Protein AF-A0A257LJI8-F1 (afdb_monomer_lite)

Secondary structure (DSSP, 8-state):
---TTSS-TTSEETTEE---S-GGGHHHHHHHHHHHHHHTT-HHHHHHHHHHIIIII-PSPP----TTGGGS-----THHHHHHHHHHHTT--EEEEEESSSHHHHHHHHHHHHHT-EEEEEEEHHHHHHTHHHHHHHHHTT-EEEEE-STT-SHHHHHHHHHHHHHHHTTTEEE---SS-SSTTHHHHHHHHHHHHHHHHHHHHHHHHSS--SEEEEE-SSSHHHHHHHGGGTT-TT-EEEEE--

pLDDT: mean 85.02, std 11.75, range [37.03, 97.06]

Radius of gyration: 18.17 Å; chains: 1; bounding box: 42×41×49 Å

Foldseek 3Di:
DPPPDPPPPQQDPVPDFGAPDPPLCPVLQVVLQVLLVCLVVDPVNVVVLVCCVCVPVPDPDDDDPPVPCVPDDDDDAQQQQLQVVSCVVLVAQAEEEEDQQLRLLLSNLQNCLVVVGAYEYEAQQVSCVVNVVSVVSSVVSVHHYDFDDPDPSGRVSRVVVSVVVCSVVVSRYDYRYRALDHHPPRNVSLLVSLLSQLVSVQVNCCVVVVDDDQEDEDEDDRCSNQSSNCVVCVPVVNYHYDYHYD

Structure (mmCIF, N/CA/C/O backbone):
data_AF-A0A257LJI8-F1
#
_entry.id   AF-A0A257LJI8-F1
#
loop_
_atom_site.group_PDB
_atom_site.id
_atom_site.type_symbol
_atom_site.label_atom_id
_atom_site.label_alt_id
_atom_site.label_comp_id
_atom_site.label_asym_id
_atom_site.label_entity_id
_atom_site.label_seq_id
_atom_site.pdbx_PDB_ins_code
_atom_site.Cartn_x
_atom_site.Cartn_y
_atom_site.Cartn_z
_atom_site.occupancy
_atom_site.B_iso_or_equiv
_atom_site.auth_seq_id
_atom_site.auth_comp_id
_atom_site.auth_asym_id
_atom_site.auth_atom_id
_atom_site.pdbx_PDB_model_num
ATOM 1 N N . MET A 1 1 ? -21.792 -19.059 4.697 1.00 41.09 1 MET A N 1
ATOM 2 C CA . MET A 1 1 ? -20.592 -19.802 4.251 1.00 41.09 1 MET A CA 1
ATOM 3 C C . MET A 1 1 ? -19.416 -19.184 4.968 1.00 41.09 1 MET A C 1
ATOM 5 O O . MET A 1 1 ? -19.269 -17.975 4.861 1.00 41.09 1 MET A O 1
ATOM 9 N N . ALA A 1 2 ? -18.641 -19.952 5.737 1.00 43.22 2 ALA A N 1
ATOM 10 C CA . ALA A 1 2 ? -17.405 -19.427 6.314 1.00 43.22 2 ALA A CA 1
ATOM 11 C C . ALA A 1 2 ? -16.556 -18.796 5.194 1.00 43.22 2 ALA A C 1
ATOM 13 O O . ALA A 1 2 ? -16.521 -19.355 4.096 1.00 43.22 2 ALA A O 1
ATOM 14 N N . LEU A 1 3 ? -15.895 -17.664 5.465 1.00 51.50 3 LEU A N 1
ATOM 15 C CA . LEU A 1 3 ? -14.880 -17.003 4.619 1.00 51.50 3 LEU A CA 1
ATOM 16 C C . LEU A 1 3 ? -13.628 -17.895 4.427 1.00 51.50 3 LEU A C 1
ATOM 18 O O . LEU A 1 3 ? -12.490 -17.457 4.579 1.00 51.50 3 LEU A O 1
ATOM 22 N N . ALA A 1 4 ? -13.832 -19.186 4.169 1.00 52.09 4 ALA A N 1
ATOM 23 C CA . ALA A 1 4 ? -12.808 -20.202 4.058 1.00 52.09 4 ALA A CA 1
ATOM 24 C C . ALA A 1 4 ? -11.900 -19.871 2.867 1.00 52.09 4 ALA A C 1
ATOM 26 O O . ALA A 1 4 ? -12.343 -19.892 1.724 1.00 52.09 4 ALA A O 1
ATOM 27 N N . GLN A 1 5 ? -10.652 -19.516 3.199 1.00 66.12 5 GLN A N 1
ATOM 28 C CA . GLN A 1 5 ? -9.505 -19.275 2.316 1.00 66.12 5 GLN A CA 1
ATOM 29 C C . GLN A 1 5 ? -9.837 -18.530 1.014 1.00 66.12 5 GLN A C 1
ATOM 31 O O . GLN A 1 5 ? -9.799 -19.099 -0.071 1.00 66.12 5 GLN A O 1
ATOM 36 N N . LEU A 1 6 ? -10.132 -17.232 1.137 1.00 71.56 6 LEU A N 1
ATOM 37 C CA . LEU A 1 6 ? -10.151 -16.313 -0.001 1.00 71.56 6 LEU A CA 1
ATOM 38 C C . LEU A 1 6 ? -8.835 -15.515 -0.102 1.00 71.56 6 LEU A C 1
ATOM 40 O O . LEU A 1 6 ? -8.356 -14.989 0.917 1.00 71.56 6 LEU A O 1
ATOM 44 N N . PRO A 1 7 ? -8.301 -15.312 -1.318 1.00 84.69 7 PRO A N 1
ATOM 45 C CA . PRO A 1 7 ? -8.741 -15.904 -2.585 1.00 84.69 7 PRO A CA 1
ATOM 46 C C . PRO A 1 7 ? -8.420 -17.405 -2.678 1.00 84.69 7 PRO A C 1
ATOM 48 O O . PRO A 1 7 ? -7.608 -17.911 -1.904 1.00 84.69 7 PRO A O 1
ATOM 51 N N . ASP A 1 8 ? -9.033 -18.092 -3.645 1.00 86.56 8 ASP A N 1
ATOM 52 C CA . ASP A 1 8 ? -8.667 -19.468 -3.992 1.00 86.56 8 ASP A CA 1
ATOM 53 C C . ASP A 1 8 ? -7.238 -19.568 -4.568 1.00 86.56 8 ASP A C 1
ATOM 55 O O . ASP A 1 8 ? -6.558 -18.561 -4.788 1.00 86.56 8 ASP A O 1
ATOM 59 N N . ALA A 1 9 ? -6.774 -20.793 -4.843 1.00 83.06 9 ALA A N 1
ATOM 60 C CA . ALA A 1 9 ? -5.423 -21.055 -5.354 1.00 83.06 9 ALA A CA 1
ATOM 61 C C . ALA A 1 9 ? -5.119 -20.396 -6.715 1.00 83.06 9 ALA A C 1
ATOM 63 O O . ALA A 1 9 ? -3.959 -20.282 -7.098 1.00 83.06 9 ALA A O 1
ATOM 64 N N . THR A 1 10 ? -6.146 -19.964 -7.449 1.00 84.69 10 THR A N 1
ATOM 65 C CA . THR A 1 10 ? -6.010 -19.252 -8.728 1.00 84.69 10 THR A CA 1
ATOM 66 C C . THR A 1 10 ? -6.122 -17.734 -8.572 1.00 84.69 10 THR A C 1
ATOM 68 O O . THR A 1 10 ? -6.073 -16.998 -9.558 1.00 84.69 10 THR A O 1
ATOM 71 N N . GLY A 1 11 ? -6.258 -17.246 -7.337 1.00 87.44 11 GLY A N 1
ATOM 72 C CA . GLY A 1 11 ? -6.349 -15.830 -7.022 1.00 87.44 11 GLY A CA 1
ATOM 73 C C . GLY A 1 11 ? -7.755 -15.245 -7.125 1.00 87.44 11 GLY A C 1
ATOM 74 O O . GLY A 1 11 ? -7.878 -14.017 -7.143 1.00 87.44 11 GLY A O 1
ATOM 75 N N . HIS A 1 12 ? -8.805 -16.071 -7.174 1.00 89.81 12 HIS A N 1
ATOM 76 C CA . HIS A 1 12 ? -10.180 -15.587 -7.274 1.00 89.81 12 HIS A CA 1
ATOM 77 C C . HIS A 1 12 ? -10.868 -15.413 -5.912 1.00 89.81 12 HIS A C 1
ATOM 79 O O . HIS A 1 12 ? -10.822 -16.264 -5.024 1.00 89.81 12 HIS A O 1
ATOM 85 N N . PHE A 1 13 ? -11.571 -14.291 -5.772 1.00 84.12 13 PHE A N 1
ATOM 86 C CA . PHE A 1 13 ? -12.545 -13.991 -4.730 1.00 84.12 13 PHE A CA 1
ATOM 87 C C . PHE A 1 13 ? -13.951 -14.230 -5.294 1.00 84.12 13 PHE A C 1
ATOM 89 O O . PHE A 1 13 ? -14.598 -13.322 -5.830 1.00 84.12 13 PHE A O 1
ATOM 96 N N . GLY A 1 14 ? -14.418 -15.478 -5.242 1.00 87.56 14 GLY A N 1
ATOM 97 C CA . GLY A 1 14 ? -15.629 -15.876 -5.961 1.00 87.56 14 GLY A CA 1
ATOM 98 C C . GLY A 1 14 ? -15.419 -15.738 -7.471 1.00 87.56 14 GLY A C 1
ATOM 99 O O . GLY A 1 14 ? -14.599 -16.441 -8.040 1.00 87.56 14 GLY A O 1
ATOM 100 N N . LYS A 1 15 ? -16.141 -14.821 -8.127 1.00 87.75 15 LYS A N 1
ATOM 101 C CA . LYS A 1 15 ? -16.015 -14.575 -9.579 1.00 87.75 15 LYS A CA 1
ATOM 102 C C . LYS A 1 15 ? -15.026 -13.462 -9.962 1.00 87.75 15 LYS A C 1
ATOM 104 O O . LYS A 1 15 ? -14.897 -13.154 -11.141 1.00 87.75 15 LYS A O 1
ATOM 109 N N . PHE A 1 16 ? -14.408 -12.805 -8.982 1.00 86.62 16 PHE A N 1
ATOM 110 C CA . PHE A 1 16 ? -13.532 -11.644 -9.180 1.00 86.62 16 PHE A CA 1
ATOM 111 C C . PHE A 1 16 ? -12.076 -11.999 -8.863 1.00 86.62 16 PHE A C 1
ATOM 113 O O . PHE A 1 16 ? -11.838 -12.961 -8.145 1.00 86.62 16 PHE A O 1
ATOM 120 N N . GLY A 1 17 ? -11.101 -11.214 -9.324 1.00 89.19 17 GLY A N 1
ATOM 121 C CA . GLY A 1 17 ? -9.674 -11.480 -9.086 1.00 89.19 17 GLY A CA 1
ATOM 122 C C . GLY A 1 17 ? -9.035 -12.258 -10.233 1.00 89.19 17 GLY A C 1
ATOM 123 O O . GLY A 1 17 ? -9.372 -11.999 -11.380 1.00 89.19 17 GLY A O 1
ATOM 124 N N . GLY A 1 18 ? -8.114 -13.171 -9.929 1.00 89.38 18 GLY A N 1
ATOM 125 C CA . GLY A 1 18 ? -7.384 -13.969 -10.918 1.00 89.38 18 GLY A CA 1
ATOM 126 C C . GLY A 1 18 ? -6.050 -13.360 -11.367 1.00 89.38 18 GLY A C 1
ATOM 127 O O . GLY A 1 18 ? -5.557 -12.379 -10.801 1.00 89.38 18 GLY A O 1
ATOM 128 N N . MET A 1 19 ? -5.444 -13.971 -12.388 1.00 88.50 19 MET A N 1
ATOM 129 C CA . MET A 1 19 ? -4.160 -13.568 -12.971 1.00 88.50 19 MET A CA 1
ATOM 130 C C . MET A 1 19 ? -4.330 -13.302 -14.471 1.00 88.50 19 MET A C 1
ATOM 132 O O . MET A 1 19 ? -4.106 -14.172 -15.307 1.00 88.50 19 MET A O 1
ATOM 136 N N . PHE A 1 20 ? -4.764 -12.088 -14.806 1.00 88.06 20 PHE A N 1
ATOM 137 C CA . PHE A 1 20 ? -5.020 -11.649 -16.180 1.00 88.06 20 PHE A CA 1
ATOM 138 C C . PHE A 1 20 ? -3.891 -10.727 -16.649 1.00 88.06 20 PHE A C 1
ATOM 140 O O . PHE A 1 20 ? -4.039 -9.506 -16.697 1.00 88.06 20 PHE A O 1
ATOM 147 N N . VAL A 1 21 ? -2.738 -11.319 -16.957 1.00 85.00 21 VAL A N 1
ATOM 148 C CA . VAL A 1 21 ? -1.531 -10.622 -17.430 1.00 85.00 21 VAL A CA 1
ATOM 149 C C . VAL A 1 21 ? -0.968 -11.288 -18.688 1.00 85.00 21 VAL A C 1
ATOM 151 O O . VAL A 1 21 ? -1.318 -12.434 -18.972 1.00 85.00 21 VAL A O 1
ATOM 154 N N . PRO A 1 22 ? -0.083 -10.612 -19.445 1.00 86.44 22 PRO A N 1
ATOM 155 C CA . PRO A 1 22 ? 0.715 -11.275 -20.472 1.00 86.44 22 PRO A CA 1
ATOM 156 C C . PRO A 1 22 ? 1.520 -12.448 -19.896 1.00 86.44 22 PRO A C 1
ATOM 158 O O . PRO A 1 22 ? 2.000 -12.367 -18.766 1.00 86.44 22 PRO A O 1
ATOM 161 N N . GLU A 1 23 ? 1.737 -13.489 -20.705 1.00 85.00 23 GLU A N 1
ATOM 162 C CA . GLU A 1 23 ? 2.491 -14.705 -20.340 1.00 85.00 23 GLU A CA 1
ATOM 163 C C . GLU A 1 23 ? 3.844 -14.395 -19.673 1.00 85.00 23 GLU A C 1
ATOM 165 O O . GLU A 1 23 ? 4.244 -15.037 -18.706 1.00 85.00 23 GLU A O 1
ATOM 170 N N . THR A 1 24 ? 4.519 -13.339 -20.131 1.00 85.62 24 THR A N 1
ATOM 171 C CA . THR A 1 24 ? 5.820 -12.892 -19.613 1.00 85.62 24 THR A CA 1
ATOM 172 C C . THR A 1 24 ? 5.800 -12.482 -18.137 1.00 85.62 24 THR A C 1
ATOM 174 O O . THR A 1 24 ? 6.853 -12.446 -17.511 1.00 85.62 24 THR A O 1
ATOM 177 N N . LEU A 1 25 ? 4.632 -12.163 -17.568 1.00 86.00 25 LEU A N 1
ATOM 178 C CA . LEU A 1 25 ? 4.475 -11.807 -16.154 1.00 86.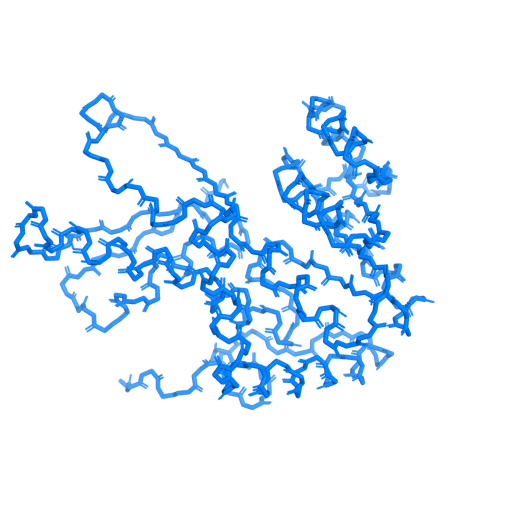00 25 LEU A CA 1
ATOM 179 C C . LEU A 1 25 ? 4.006 -12.972 -15.276 1.00 86.00 25 LEU A C 1
ATOM 181 O O . LEU A 1 25 ? 4.001 -12.824 -14.056 1.00 86.00 25 LEU A O 1
ATOM 185 N N . ILE A 1 26 ? 3.648 -14.127 -15.849 1.00 89.50 26 ILE A N 1
ATOM 186 C CA . ILE A 1 26 ? 3.149 -15.267 -15.067 1.00 89.50 26 ILE A CA 1
ATOM 187 C C . ILE A 1 26 ? 4.234 -15.794 -14.123 1.00 89.50 26 ILE A C 1
ATOM 189 O O . ILE A 1 26 ? 3.998 -15.885 -12.920 1.00 89.50 26 ILE A O 1
ATOM 193 N N . ALA A 1 27 ? 5.434 -16.084 -14.635 1.00 90.38 27 ALA A N 1
ATOM 194 C CA . ALA A 1 27 ? 6.527 -16.607 -13.810 1.00 90.38 27 ALA A CA 1
ATOM 195 C C . ALA A 1 27 ? 6.953 -15.632 -12.683 1.00 90.38 27 ALA A C 1
ATOM 197 O O . ALA A 1 27 ? 7.000 -16.063 -11.530 1.00 90.38 27 ALA A O 1
ATOM 198 N N . PRO A 1 28 ? 7.154 -14.323 -12.940 1.00 87.44 28 PRO A N 1
ATOM 199 C CA . PRO A 1 28 ? 7.403 -13.343 -11.878 1.00 87.44 28 PRO A CA 1
ATOM 200 C C . PRO A 1 28 ? 6.301 -13.251 -10.814 1.00 87.44 28 PRO A C 1
ATOM 202 O O . PRO A 1 28 ? 6.591 -13.107 -9.626 1.00 87.44 28 PRO A O 1
ATOM 205 N N . LEU A 1 29 ? 5.024 -13.336 -11.207 1.00 88.06 29 LEU A N 1
ATOM 206 C CA . LEU A 1 29 ? 3.912 -13.320 -10.251 1.00 88.06 29 LEU A CA 1
ATOM 207 C C . LEU A 1 29 ? 3.850 -14.603 -9.421 1.00 88.06 29 LEU A C 1
ATOM 209 O O . LEU A 1 29 ? 3.512 -14.543 -8.239 1.00 88.06 29 LEU A O 1
ATOM 213 N N . GLN A 1 30 ? 4.194 -15.752 -10.001 1.00 90.62 30 GLN A N 1
ATOM 214 C CA . GLN A 1 30 ? 4.314 -17.014 -9.269 1.00 90.62 30 GLN A CA 1
ATOM 215 C C . GLN A 1 30 ? 5.474 -16.971 -8.269 1.00 90.62 30 GLN A C 1
ATOM 217 O O . GLN A 1 30 ? 5.283 -17.351 -7.116 1.00 90.62 30 GLN A O 1
ATOM 222 N N . GLU A 1 31 ? 6.633 -16.437 -8.665 1.00 90.75 31 GLU A N 1
ATOM 223 C CA . GLU A 1 31 ? 7.773 -16.213 -7.766 1.00 90.75 31 GLU A CA 1
ATOM 224 C C . GLU A 1 31 ? 7.377 -15.308 -6.590 1.00 90.75 31 GLU A C 1
ATOM 226 O O . GLU A 1 31 ? 7.596 -15.660 -5.429 1.00 90.75 31 GLU A O 1
ATOM 231 N N . LEU A 1 32 ? 6.708 -14.184 -6.872 1.00 90.69 32 LEU A N 1
ATOM 232 C CA . LEU A 1 32 ? 6.192 -13.282 -5.841 1.00 90.69 32 LEU A CA 1
ATOM 233 C C . LEU A 1 32 ? 5.177 -13.978 -4.927 1.00 90.69 32 LEU A C 1
ATOM 235 O O . LEU A 1 32 ? 5.200 -13.763 -3.718 1.00 90.69 32 LEU A O 1
ATOM 239 N N . THR A 1 33 ? 4.301 -14.815 -5.489 1.00 90.38 33 THR A N 1
ATOM 240 C CA . THR A 1 33 ? 3.300 -15.572 -4.724 1.00 90.38 33 THR A CA 1
ATOM 241 C C . THR A 1 33 ? 3.978 -16.505 -3.731 1.00 90.38 33 THR A C 1
ATOM 243 O O . THR A 1 33 ? 3.645 -16.467 -2.550 1.00 90.38 33 THR A O 1
ATOM 246 N N . VAL A 1 34 ? 4.970 -17.284 -4.175 1.00 92.31 34 VAL A N 1
ATOM 247 C CA . VAL A 1 34 ? 5.737 -18.194 -3.311 1.00 92.31 34 VAL A CA 1
ATOM 248 C C . VAL A 1 34 ? 6.480 -17.417 -2.224 1.00 92.31 34 VAL A C 1
ATOM 250 O O . VAL A 1 34 ? 6.332 -17.724 -1.042 1.00 92.31 34 VAL A O 1
ATOM 253 N N . ALA A 1 35 ? 7.213 -16.365 -2.598 1.00 92.19 35 ALA A N 1
ATOM 254 C CA . ALA A 1 35 ? 7.979 -15.559 -1.650 1.00 92.19 35 ALA A CA 1
ATOM 255 C C . ALA A 1 35 ? 7.088 -14.886 -0.596 1.00 92.19 35 ALA A C 1
ATOM 257 O O . ALA A 1 35 ? 7.450 -14.815 0.581 1.00 92.19 35 ALA A O 1
ATOM 258 N N . TYR A 1 36 ? 5.908 -14.410 -1.000 1.00 91.75 36 TYR A N 1
ATOM 259 C CA . TYR A 1 36 ? 4.925 -13.850 -0.083 1.00 91.75 36 TYR A CA 1
ATOM 260 C C . TYR A 1 36 ? 4.371 -14.912 0.873 1.00 91.75 36 TYR A C 1
ATOM 262 O O . TYR A 1 36 ? 4.278 -14.667 2.077 1.00 91.75 36 TYR A O 1
ATOM 270 N N . ASP A 1 37 ? 4.052 -16.099 0.362 1.00 90.50 37 ASP A N 1
ATOM 271 C CA . ASP A 1 37 ? 3.531 -17.212 1.151 1.00 90.50 37 ASP A CA 1
ATOM 272 C C . ASP A 1 37 ? 4.526 -17.724 2.201 1.00 90.50 37 ASP A C 1
ATOM 274 O O . ASP A 1 37 ? 4.134 -18.141 3.295 1.00 90.50 37 ASP A O 1
ATOM 278 N N . GLU A 1 38 ? 5.818 -17.669 1.899 1.00 93.31 38 GLU A N 1
ATOM 279 C CA . GLU A 1 38 ? 6.881 -17.915 2.869 1.00 93.31 38 GLU A CA 1
ATOM 280 C C . GLU A 1 38 ? 6.974 -16.775 3.890 1.00 93.31 38 GLU A C 1
ATOM 282 O O . GLU A 1 38 ? 6.913 -17.019 5.095 1.00 93.31 38 GLU A O 1
ATOM 287 N N . ALA A 1 39 ? 7.050 -15.522 3.430 1.00 92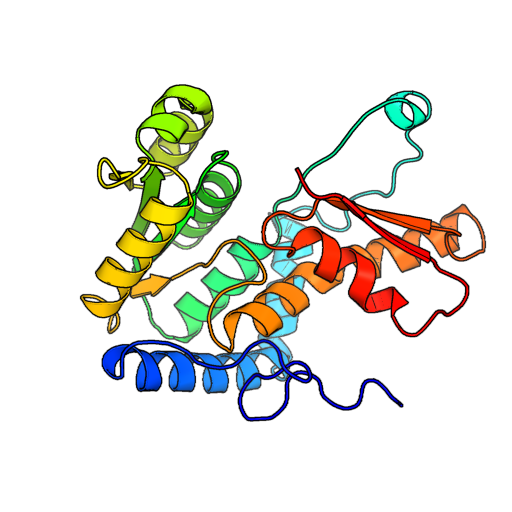.06 39 ALA A N 1
ATOM 288 C CA . ALA A 1 39 ? 7.222 -14.348 4.288 1.00 92.06 39 ALA A CA 1
ATOM 289 C C . ALA A 1 39 ? 6.069 -14.153 5.289 1.00 92.06 39 ALA A C 1
ATOM 291 O O . ALA A 1 39 ? 6.293 -13.794 6.446 1.00 92.06 39 ALA A O 1
ATOM 292 N N . ARG A 1 40 ? 4.823 -14.435 4.889 1.00 87.75 40 ARG A N 1
ATOM 293 C CA . ARG A 1 40 ? 3.653 -14.344 5.781 1.00 87.75 40 ARG A CA 1
ATOM 294 C C . ARG A 1 40 ? 3.650 -15.397 6.897 1.00 87.75 40 ARG A C 1
ATOM 296 O O . ARG A 1 40 ? 2.935 -15.222 7.879 1.00 87.75 40 ARG A O 1
ATOM 303 N N . ARG A 1 41 ? 4.384 -16.505 6.730 1.00 91.94 41 ARG A N 1
ATOM 304 C CA . ARG A 1 41 ? 4.512 -17.591 7.722 1.00 91.94 41 ARG A CA 1
ATOM 305 C C . ARG A 1 41 ? 5.818 -17.503 8.517 1.00 91.94 41 ARG A C 1
ATOM 307 O O . ARG A 1 41 ? 5.959 -18.216 9.504 1.00 91.94 41 ARG A O 1
ATOM 314 N N . ASP A 1 42 ? 6.748 -16.650 8.094 1.00 94.62 42 ASP A N 1
ATOM 315 C CA . ASP A 1 42 ? 8.072 -16.469 8.686 1.00 94.62 42 ASP A CA 1
ATOM 316 C C . ASP A 1 42 ? 8.027 -15.490 9.881 1.00 94.62 42 ASP A C 1
ATOM 318 O O . ASP A 1 42 ? 7.824 -14.287 9.679 1.00 94.62 42 ASP A O 1
ATOM 322 N N . PRO A 1 43 ? 8.260 -15.954 11.126 1.00 95.19 43 PRO A N 1
ATOM 323 C CA . PRO A 1 43 ? 8.238 -15.090 12.304 1.00 95.19 43 PRO A CA 1
ATOM 324 C C . PRO A 1 43 ? 9.294 -13.982 12.277 1.00 95.19 43 PRO A C 1
ATOM 326 O O . PRO A 1 43 ? 9.055 -12.911 12.829 1.00 95.19 43 PRO A O 1
ATOM 329 N N . ALA A 1 44 ? 10.448 -14.207 11.639 1.00 95.38 44 ALA A N 1
ATOM 330 C CA . ALA A 1 44 ? 11.498 -13.196 11.555 1.00 95.38 44 ALA A CA 1
ATOM 331 C C . ALA A 1 44 ? 11.074 -12.039 10.642 1.00 95.38 44 ALA A C 1
ATOM 333 O O . ALA A 1 44 ? 11.322 -10.876 10.961 1.00 95.38 44 ALA A O 1
ATOM 334 N N . PHE A 1 45 ? 10.382 -12.348 9.540 1.00 94.88 45 PHE A N 1
ATOM 335 C CA . PHE A 1 45 ? 9.809 -11.329 8.664 1.00 94.88 45 PHE A CA 1
ATOM 336 C C . PHE A 1 45 ? 8.715 -10.533 9.381 1.00 94.88 45 PHE A C 1
ATOM 338 O O . PHE A 1 45 ? 8.722 -9.306 9.317 1.00 94.88 45 PHE A O 1
ATOM 345 N N . GLN A 1 46 ? 7.806 -11.210 10.094 1.00 92.94 46 GLN A N 1
ATOM 346 C CA . GLN A 1 46 ? 6.748 -10.531 10.851 1.00 92.94 46 GLN A CA 1
ATOM 347 C C . GLN A 1 46 ? 7.335 -9.623 11.939 1.00 92.94 46 GLN A C 1
ATOM 349 O O . GLN A 1 46 ? 6.971 -8.457 12.008 1.00 92.94 46 GLN A O 1
ATOM 354 N N . ALA A 1 47 ? 8.319 -10.104 12.707 1.00 93.12 47 ALA A N 1
ATOM 355 C CA . ALA A 1 47 ? 8.985 -9.303 13.732 1.00 93.12 47 ALA A CA 1
ATOM 356 C C . ALA A 1 47 ? 9.690 -8.068 13.148 1.00 93.12 47 ALA A C 1
ATOM 358 O O . ALA A 1 47 ? 9.632 -6.989 13.731 1.00 93.12 47 ALA A O 1
ATOM 359 N N . GLN A 1 48 ? 10.333 -8.206 11.984 1.00 94.62 48 GLN A N 1
ATOM 360 C CA . GLN A 1 48 ? 10.949 -7.072 11.299 1.00 94.62 48 GLN A CA 1
ATOM 361 C C . GLN A 1 48 ? 9.905 -6.073 10.784 1.00 94.62 48 GLN A C 1
ATOM 363 O O . GLN A 1 48 ? 10.117 -4.864 10.877 1.00 94.62 48 GLN A O 1
ATOM 368 N N . LEU A 1 49 ? 8.798 -6.561 10.220 1.00 93.25 49 LEU A N 1
ATOM 369 C CA . LEU A 1 49 ? 7.708 -5.707 9.763 1.00 93.25 49 LEU A CA 1
ATOM 370 C C . LEU A 1 49 ? 7.096 -4.943 10.943 1.00 93.25 49 LEU A C 1
ATOM 372 O O . LEU A 1 49 ? 6.955 -3.726 10.855 1.00 93.25 49 LEU A O 1
ATOM 376 N N . ASP A 1 50 ? 6.809 -5.628 12.049 1.00 89.69 50 ASP A N 1
ATOM 377 C CA . ASP A 1 50 ? 6.239 -5.041 13.263 1.00 89.69 50 ASP A CA 1
ATOM 378 C C . ASP A 1 50 ? 7.173 -3.995 13.889 1.00 89.69 50 ASP A C 1
ATOM 380 O O . ASP A 1 50 ? 6.723 -2.902 14.238 1.00 89.69 50 ASP A O 1
ATOM 384 N N . ASP A 1 51 ? 8.480 -4.274 13.962 1.00 92.75 51 ASP A N 1
ATOM 385 C CA . ASP A 1 51 ? 9.489 -3.313 14.427 1.00 92.75 51 ASP A CA 1
ATOM 386 C C . ASP A 1 51 ? 9.474 -2.030 13.589 1.00 92.75 51 ASP A C 1
ATOM 388 O O . ASP A 1 51 ? 9.441 -0.926 14.131 1.00 92.75 51 ASP A O 1
ATOM 392 N N . LEU A 1 52 ? 9.429 -2.152 12.261 1.00 88.69 52 LEU A N 1
ATOM 393 C CA . LEU A 1 52 ? 9.404 -0.991 11.374 1.00 88.69 52 LEU A CA 1
ATOM 394 C C . LEU A 1 52 ? 8.065 -0.247 11.433 1.00 88.69 52 LEU A C 1
ATOM 396 O O . LEU A 1 52 ? 8.047 0.986 11.389 1.00 88.69 52 LEU A O 1
ATOM 400 N N . LEU A 1 53 ? 6.944 -0.959 11.560 1.00 81.81 53 LEU A N 1
ATOM 401 C CA . LEU A 1 53 ? 5.641 -0.331 11.773 1.00 81.81 53 LEU A CA 1
ATOM 402 C C . LEU A 1 53 ? 5.650 0.494 13.065 1.00 81.81 53 LEU A C 1
ATOM 404 O O . LEU A 1 53 ? 5.186 1.634 13.063 1.00 81.81 53 LEU A O 1
ATOM 408 N N . HIS A 1 54 ? 6.230 -0.031 14.140 1.00 85.88 54 HIS A N 1
ATOM 409 C CA . HIS A 1 54 ? 6.290 0.663 15.419 1.00 85.88 54 HIS A CA 1
ATOM 410 C C . HIS A 1 54 ? 7.299 1.821 15.416 1.00 85.88 54 HIS A C 1
ATOM 412 O O . HIS A 1 54 ? 6.931 2.977 15.621 1.00 85.88 54 HIS A O 1
ATOM 418 N N . ASN A 1 55 ? 8.567 1.527 15.127 1.00 81.94 55 ASN A N 1
ATOM 419 C CA . ASN A 1 55 ? 9.690 2.436 15.358 1.00 81.94 55 ASN A CA 1
ATOM 420 C C . ASN A 1 55 ? 9.970 3.396 14.196 1.00 81.94 55 ASN A C 1
ATOM 422 O O . ASN A 1 55 ? 10.635 4.412 14.397 1.00 81.94 55 ASN A O 1
ATOM 426 N N . TYR A 1 56 ? 9.496 3.093 12.983 1.00 75.88 56 TYR A N 1
ATOM 427 C CA . TYR A 1 56 ? 9.736 3.929 11.802 1.00 75.88 56 TYR A CA 1
ATOM 428 C C . TYR A 1 56 ? 8.465 4.607 11.281 1.00 75.88 56 TYR A C 1
ATOM 430 O O . TYR A 1 56 ? 8.489 5.804 11.001 1.00 75.88 56 TYR A O 1
ATOM 438 N N . VAL A 1 57 ? 7.347 3.878 11.176 1.00 81.50 57 VAL A N 1
ATOM 439 C CA . VAL A 1 57 ? 6.059 4.451 10.729 1.00 81.50 57 VAL A CA 1
ATOM 440 C C . VAL A 1 57 ? 5.337 5.185 11.861 1.00 81.50 57 VAL A C 1
ATOM 442 O O . VAL A 1 57 ? 4.591 6.125 11.594 1.00 81.50 57 VAL A O 1
ATOM 445 N N . GLY A 1 58 ? 5.569 4.789 13.116 1.00 81.62 58 GLY A N 1
ATOM 446 C CA . GLY A 1 58 ? 4.922 5.384 14.287 1.00 81.62 58 GLY A CA 1
ATOM 447 C C . GLY A 1 58 ? 3.557 4.770 14.607 1.00 81.62 58 GLY A C 1
ATOM 448 O O . GLY A 1 58 ? 2.650 5.482 15.036 1.00 81.62 58 GLY A O 1
ATOM 449 N N . ARG A 1 59 ? 3.381 3.465 14.363 1.00 84.00 59 ARG A N 1
ATOM 450 C CA . ARG A 1 59 ? 2.174 2.721 14.756 1.00 84.00 59 ARG A CA 1
ATOM 451 C C . ARG A 1 59 ? 2.199 2.346 16.254 1.00 84.00 59 ARG A C 1
ATOM 453 O O . ARG A 1 59 ? 3.282 2.153 16.813 1.00 84.00 59 ARG A O 1
ATOM 460 N N . PRO A 1 60 ? 1.031 2.190 16.909 1.00 82.81 60 PRO A N 1
ATOM 461 C CA . PRO A 1 60 ? -0.318 2.307 16.352 1.00 82.81 60 PRO A CA 1
ATOM 462 C C . PRO A 1 60 ? -0.717 3.756 16.064 1.00 82.81 60 PRO A C 1
ATOM 464 O O . PRO A 1 60 ? -0.382 4.668 16.819 1.00 82.81 60 PRO A O 1
ATOM 467 N N . THR A 1 61 ? -1.477 3.980 14.989 1.00 82.50 61 THR A N 1
ATOM 468 C CA . THR A 1 61 ? -2.055 5.313 14.754 1.00 82.50 61 THR A CA 1
ATOM 469 C C . THR A 1 61 ? -3.250 5.506 15.684 1.00 82.50 61 THR A C 1
ATOM 471 O O . THR A 1 61 ? -4.062 4.589 15.802 1.00 82.50 61 THR A O 1
ATOM 474 N N . PRO A 1 62 ? -3.404 6.662 16.345 1.00 80.19 62 PRO A N 1
ATOM 475 C CA . PRO A 1 62 ? -4.470 6.847 17.320 1.00 80.19 62 PRO A CA 1
ATOM 476 C C . PRO A 1 62 ? -5.853 6.896 16.657 1.00 80.19 62 PRO A C 1
ATOM 478 O O . PRO A 1 62 ? -6.085 7.702 15.757 1.00 80.19 62 PRO A O 1
ATOM 481 N N . LEU A 1 63 ? -6.809 6.115 17.169 1.00 80.56 63 LEU A N 1
ATOM 482 C CA . LEU A 1 63 ? -8.233 6.361 16.942 1.00 80.56 63 LEU A CA 1
ATOM 483 C C . LEU A 1 63 ? -8.625 7.653 17.661 1.00 80.56 63 LEU A C 1
ATOM 485 O O . LEU A 1 63 ? -8.602 7.722 18.893 1.00 80.56 63 LEU A O 1
ATOM 489 N N . TYR A 1 64 ? -8.973 8.687 16.905 1.00 73.62 64 TYR A N 1
ATOM 490 C CA . TYR A 1 64 ? -9.338 9.993 17.442 1.00 73.62 64 TYR A CA 1
ATOM 491 C C . TYR A 1 64 ? -10.841 10.228 17.301 1.00 73.62 64 TYR A C 1
ATOM 493 O O . TYR A 1 64 ? -11.391 10.108 16.207 1.00 73.62 64 TYR A O 1
ATOM 501 N N . PHE A 1 65 ? -11.499 10.590 18.405 1.00 73.31 65 PHE A N 1
ATOM 502 C CA . PHE A 1 65 ? -12.869 11.082 18.347 1.00 73.31 65 PHE A CA 1
ATOM 503 C C . PHE A 1 65 ? -12.846 12.497 17.775 1.00 73.31 65 PHE A C 1
ATOM 505 O O . PHE A 1 65 ? -12.468 13.461 18.440 1.00 73.31 65 PHE A O 1
ATOM 512 N N . ALA A 1 66 ? -13.179 12.599 16.494 1.00 63.31 66 ALA A N 1
ATOM 513 C CA . ALA A 1 66 ? -13.002 13.821 15.740 1.00 63.31 66 ALA A CA 1
ATOM 514 C C . ALA A 1 66 ? -14.218 14.743 15.887 1.00 63.31 66 ALA A C 1
ATOM 516 O O . ALA A 1 66 ? -14.964 14.944 14.937 1.00 63.31 66 ALA A O 1
ATOM 517 N N . GLU A 1 67 ? -14.395 15.331 17.073 1.00 58.72 67 GLU A N 1
ATOM 518 C CA . GLU A 1 67 ? -15.556 16.154 17.464 1.00 58.72 67 GLU A CA 1
ATOM 519 C C . GLU A 1 67 ? -16.026 17.128 16.367 1.00 58.72 67 GLU A C 1
ATOM 521 O O . GLU A 1 67 ? -17.211 17.177 16.052 1.00 58.72 67 GLU A O 1
ATOM 526 N N . ARG A 1 68 ? -15.087 17.848 15.729 1.00 40.72 68 ARG A N 1
ATOM 527 C CA . ARG A 1 68 ? -15.360 18.823 14.651 1.00 40.72 68 ARG A CA 1
ATOM 528 C C . ARG A 1 68 ? -15.430 18.215 13.247 1.00 40.72 68 ARG A C 1
ATOM 530 O O . ARG A 1 68 ? -16.013 18.811 12.353 1.00 40.72 68 ARG A O 1
ATOM 537 N N . TRP A 1 69 ? -14.792 17.065 13.033 1.00 37.03 69 TRP A N 1
ATOM 538 C CA . TRP A 1 69 ? -14.703 16.378 11.736 1.00 37.03 69 TRP A CA 1
ATOM 539 C C . TRP A 1 69 ? -15.752 15.275 11.561 1.00 37.03 69 TRP A C 1
ATOM 541 O O . TRP A 1 69 ? -15.927 14.815 10.436 1.00 37.03 69 TRP A O 1
ATOM 551 N N . THR A 1 70 ? -16.555 14.971 12.591 1.00 49.34 70 THR A N 1
ATOM 552 C CA . THR A 1 70 ? -17.911 14.399 12.439 1.00 49.34 70 THR A CA 1
ATOM 553 C C . THR A 1 70 ? -18.704 15.147 11.357 1.00 49.34 70 THR A C 1
ATOM 555 O O . THR A 1 70 ? -19.613 14.593 10.748 1.00 49.34 70 THR A O 1
ATOM 558 N N . GLU A 1 71 ? -18.306 16.385 11.053 1.00 38.94 71 GLU A N 1
ATOM 559 C CA . GLU A 1 71 ? -18.833 17.162 9.949 1.00 38.94 71 GLU A CA 1
ATOM 560 C C . GLU A 1 71 ? -18.189 16.856 8.562 1.00 38.94 71 GLU A C 1
ATOM 562 O O . GLU A 1 71 ? -18.945 16.932 7.595 1.00 38.94 71 GLU A O 1
ATOM 567 N N . LYS A 1 72 ? -16.882 16.512 8.374 1.00 43.25 72 LYS A N 1
ATOM 568 C CA . LYS A 1 72 ? -16.199 16.454 7.028 1.00 43.25 72 LYS A CA 1
ATOM 569 C C . LYS A 1 72 ? -14.747 15.802 6.945 1.00 43.25 72 LYS A C 1
ATOM 571 O O . LYS A 1 72 ? -13.865 16.573 7.239 1.00 43.25 72 LYS A O 1
ATOM 576 N N . LEU A 1 73 ? -14.452 14.582 6.370 1.00 41.25 73 LEU A N 1
ATOM 577 C CA . LEU A 1 73 ? -13.204 13.991 5.638 1.00 41.25 73 LEU A CA 1
ATOM 578 C C . LEU A 1 73 ? -12.028 13.051 6.236 1.00 41.25 73 LEU A C 1
ATOM 580 O O . LEU A 1 73 ? -12.012 12.844 7.443 1.00 41.25 73 LEU A O 1
ATOM 584 N N . GLY A 1 74 ? -11.056 12.468 5.400 1.00 38.22 74 GLY A N 1
ATOM 585 C CA . GLY A 1 74 ? -9.817 11.585 5.737 1.00 38.22 74 GLY A CA 1
ATOM 586 C C . GLY A 1 74 ? -8.746 11.032 4.634 1.00 38.22 74 GLY A C 1
ATOM 587 O O . GLY A 1 74 ? -8.979 11.319 3.459 1.00 38.22 74 GLY A O 1
ATOM 588 N N . GLY A 1 75 ? -7.609 10.265 4.972 1.00 40.19 75 GLY A N 1
ATOM 589 C CA . GLY A 1 75 ? -6.459 9.628 4.115 1.00 40.19 75 GLY A CA 1
ATOM 590 C C . GLY A 1 75 ? -5.325 8.625 4.737 1.00 40.19 75 GLY A C 1
ATOM 591 O O . GLY A 1 75 ? -5.399 8.424 5.944 1.00 40.19 75 GLY A O 1
ATOM 592 N N . GLU A 1 76 ? -4.295 7.997 4.009 1.00 49.47 76 GLU A N 1
ATOM 593 C CA . GLU A 1 76 ? -3.411 6.769 4.411 1.00 49.47 76 GLU A CA 1
ATOM 594 C C . GLU A 1 76 ? -1.905 6.489 3.850 1.00 49.47 76 GLU A C 1
ATOM 596 O O . GLU A 1 76 ? -1.574 7.022 2.792 1.00 49.47 76 GLU A O 1
ATOM 601 N N . ILE A 1 77 ? -1.011 5.620 4.479 1.00 57.12 77 ILE A N 1
ATOM 602 C CA . ILE A 1 77 ? 0.457 5.288 4.132 1.00 57.12 77 ILE A CA 1
ATOM 603 C C . ILE A 1 77 ? 1.011 3.797 4.179 1.00 57.12 77 ILE A C 1
ATOM 605 O O . ILE A 1 77 ? 2.116 3.539 3.700 1.00 57.12 77 ILE A O 1
ATOM 609 N N . ASN A 1 78 ? 0.340 2.772 4.732 1.00 66.31 78 ASN A N 1
ATOM 610 C CA . ASN A 1 78 ? 1.000 1.501 5.167 1.00 66.31 78 ASN A CA 1
ATOM 611 C C . ASN A 1 78 ? 1.557 0.544 4.072 1.00 66.31 78 ASN A C 1
ATOM 613 O O . ASN A 1 78 ? 2.482 -0.224 4.339 1.00 66.31 78 ASN A O 1
ATOM 617 N N . ASN A 1 79 ? 1.020 0.571 2.847 1.00 75.00 79 ASN A N 1
ATOM 618 C CA . ASN A 1 79 ? 1.337 -0.379 1.765 1.00 75.00 79 ASN A CA 1
ATOM 619 C C . ASN A 1 79 ? 2.827 -0.500 1.407 1.00 75.00 79 ASN A C 1
ATOM 621 O O . ASN A 1 79 ? 3.367 -1.592 1.221 1.00 75.00 79 ASN A O 1
ATOM 625 N N . ALA A 1 80 ? 3.473 0.656 1.239 1.00 78.44 80 ALA A N 1
ATOM 626 C CA . ALA A 1 80 ? 4.767 0.752 0.575 1.00 78.44 80 ALA A CA 1
ATOM 627 C C . ALA A 1 80 ? 5.866 0.032 1.370 1.00 78.44 80 ALA A C 1
ATOM 629 O O . ALA A 1 80 ? 6.783 -0.549 0.791 1.00 78.44 80 ALA A O 1
ATOM 630 N N . LEU A 1 81 ? 5.741 0.014 2.699 1.00 78.81 81 LEU A N 1
ATOM 631 C CA . LEU A 1 81 ? 6.718 -0.608 3.582 1.00 78.81 81 LEU A CA 1
ATOM 632 C C . LEU A 1 81 ? 6.698 -2.142 3.501 1.00 78.81 81 LEU A C 1
ATOM 634 O O . LEU A 1 81 ? 7.757 -2.763 3.465 1.00 78.81 81 LEU A O 1
ATOM 638 N N . GLY A 1 82 ? 5.515 -2.759 3.430 1.00 79.50 82 GLY A N 1
ATOM 639 C CA . GLY A 1 82 ? 5.405 -4.216 3.307 1.00 79.50 82 GLY A CA 1
ATOM 640 C C . GLY A 1 82 ? 6.020 -4.725 2.001 1.00 79.50 82 GLY A C 1
ATOM 641 O O . GLY A 1 82 ? 6.809 -5.671 1.998 1.00 79.50 82 GLY A O 1
ATOM 642 N N . GLN A 1 83 ? 5.728 -4.042 0.891 1.00 86.56 83 GLN A N 1
ATOM 643 C CA . GLN A 1 83 ? 6.211 -4.456 -0.427 1.00 86.56 83 GLN A CA 1
ATOM 644 C C . GLN A 1 83 ? 7.717 -4.235 -0.616 1.00 86.56 83 GLN A C 1
ATOM 646 O O . GLN A 1 83 ? 8.373 -5.048 -1.266 1.00 86.56 83 GLN A O 1
ATOM 651 N N . ILE A 1 84 ? 8.319 -3.210 -0.003 1.00 87.50 84 ILE A N 1
ATOM 652 C CA . ILE A 1 84 ? 9.768 -3.025 -0.146 1.00 87.50 84 ILE A CA 1
ATOM 653 C C . ILE A 1 84 ? 10.591 -4.083 0.602 1.00 87.50 84 ILE A C 1
ATOM 655 O O . ILE A 1 84 ? 11.672 -4.463 0.151 1.00 87.50 84 ILE A O 1
ATOM 659 N N . LEU A 1 85 ? 10.081 -4.611 1.718 1.00 86.69 85 LEU A N 1
ATOM 660 C CA . LEU A 1 85 ? 10.734 -5.722 2.415 1.00 86.69 85 LEU A CA 1
ATOM 661 C C . LEU A 1 85 ? 10.697 -7.001 1.572 1.00 86.69 85 LEU A C 1
ATOM 663 O O . LEU A 1 85 ? 11.691 -7.727 1.523 1.00 86.69 85 LEU A O 1
ATOM 667 N N . LEU A 1 86 ? 9.594 -7.241 0.856 1.00 85.94 86 LEU A N 1
ATOM 668 C CA . LEU A 1 86 ? 9.515 -8.331 -0.118 1.00 85.94 86 LEU A CA 1
ATOM 669 C C . LEU A 1 86 ? 10.501 -8.133 -1.269 1.00 85.94 86 LEU A C 1
ATOM 671 O O . LEU A 1 86 ? 11.218 -9.069 -1.611 1.00 85.94 86 LEU A O 1
ATOM 675 N N . ALA A 1 87 ? 10.607 -6.918 -1.812 1.00 89.00 87 ALA A N 1
ATOM 676 C CA . ALA A 1 87 ? 11.574 -6.608 -2.862 1.00 89.00 87 ALA A CA 1
ATOM 677 C C . ALA A 1 87 ? 13.015 -6.937 -2.434 1.00 89.00 87 ALA A C 1
ATOM 679 O O . ALA A 1 87 ? 13.754 -7.567 -3.190 1.00 89.00 87 ALA A O 1
ATOM 680 N N . LYS A 1 88 ? 13.395 -6.588 -1.195 1.00 88.88 88 LYS A N 1
ATOM 681 C CA . LYS A 1 88 ? 14.705 -6.947 -0.630 1.00 88.88 88 LYS A CA 1
ATOM 682 C C . LYS A 1 88 ? 14.896 -8.455 -0.492 1.00 88.88 88 LYS A C 1
ATOM 684 O O . LYS A 1 88 ? 15.979 -8.951 -0.788 1.00 88.88 88 LYS A O 1
ATOM 689 N N . ARG A 1 89 ? 13.871 -9.180 -0.034 1.00 87.62 89 ARG A N 1
ATOM 690 C CA . ARG A 1 89 ? 13.922 -10.645 0.108 1.00 87.62 89 ARG A CA 1
ATOM 691 C C . ARG A 1 89 ? 14.101 -11.335 -1.246 1.00 87.62 89 ARG A C 1
ATOM 693 O O . ARG A 1 89 ? 14.845 -12.301 -1.332 1.00 87.62 89 ARG A O 1
ATOM 700 N N . LEU A 1 90 ? 13.484 -10.786 -2.290 1.00 85.00 90 LEU A N 1
ATOM 701 C CA . LEU A 1 90 ? 13.626 -11.220 -3.683 1.00 85.00 90 LEU A CA 1
ATOM 702 C C . LEU A 1 90 ? 14.947 -10.769 -4.339 1.00 85.00 90 LEU A C 1
ATOM 704 O O . LEU A 1 90 ? 15.133 -10.969 -5.536 1.00 85.00 90 LEU A O 1
ATOM 708 N N . GLY A 1 91 ? 15.850 -10.113 -3.599 1.00 89.06 91 GLY A N 1
ATOM 709 C CA . GLY A 1 91 ? 17.128 -9.629 -4.129 1.00 89.06 91 GLY A CA 1
ATOM 710 C C . GLY A 1 91 ? 16.999 -8.529 -5.188 1.00 89.06 91 GLY A C 1
ATOM 711 O O . GLY A 1 91 ? 17.964 -8.250 -5.899 1.00 89.06 91 GLY A O 1
ATOM 712 N N . LYS A 1 92 ? 15.824 -7.899 -5.314 1.00 91.62 92 LYS A N 1
ATOM 713 C CA . LYS A 1 92 ? 15.592 -6.809 -6.267 1.00 91.62 92 LYS A CA 1
ATOM 714 C C . LYS A 1 92 ? 16.311 -5.558 -5.777 1.00 91.62 92 LYS A C 1
ATOM 716 O O . LYS A 1 92 ? 16.446 -5.338 -4.576 1.00 91.62 92 LYS A O 1
ATOM 721 N N . THR A 1 93 ? 16.774 -4.731 -6.703 1.00 91.69 93 THR A N 1
ATOM 722 C CA . THR A 1 93 ? 17.547 -3.512 -6.397 1.00 91.69 93 THR A CA 1
ATOM 723 C C . THR A 1 93 ? 16.827 -2.241 -6.833 1.00 91.69 93 THR A C 1
ATOM 725 O O . THR A 1 93 ? 17.169 -1.149 -6.373 1.00 91.69 93 THR A O 1
ATOM 728 N N . ARG A 1 94 ? 15.798 -2.393 -7.673 1.00 95.31 94 ARG A N 1
ATOM 729 C CA . ARG A 1 94 ? 15.015 -1.310 -8.257 1.00 95.31 94 ARG A CA 1
ATOM 730 C C . ARG A 1 94 ? 13.531 -1.469 -7.952 1.00 95.31 94 ARG A C 1
ATOM 732 O O . ARG A 1 94 ? 12.987 -2.570 -8.007 1.00 95.31 94 ARG A O 1
ATOM 739 N N . ILE A 1 95 ? 12.881 -0.355 -7.646 1.00 95.75 95 ILE A N 1
ATOM 740 C CA . ILE A 1 95 ? 11.462 -0.243 -7.337 1.00 95.75 95 ILE A CA 1
ATOM 741 C C . ILE A 1 95 ? 10.792 0.670 -8.358 1.00 95.75 95 ILE A C 1
ATOM 743 O O . ILE A 1 95 ? 11.270 1.772 -8.637 1.00 95.75 95 ILE A O 1
ATOM 747 N N . ILE A 1 96 ? 9.648 0.230 -8.867 1.00 94.94 96 ILE A N 1
ATOM 748 C CA . ILE A 1 96 ? 8.733 1.065 -9.648 1.00 94.94 96 ILE A CA 1
ATOM 749 C C . ILE A 1 96 ? 7.386 1.183 -8.927 1.00 94.94 96 ILE A C 1
ATOM 751 O O . ILE A 1 96 ? 7.001 0.277 -8.188 1.00 94.94 96 ILE A O 1
ATOM 755 N N . ALA A 1 97 ? 6.670 2.288 -9.131 1.00 93.31 97 ALA A N 1
ATOM 756 C CA . ALA A 1 97 ? 5.301 2.500 -8.646 1.00 93.31 97 ALA A CA 1
ATOM 757 C C . ALA A 1 97 ? 4.532 3.462 -9.567 1.00 93.31 97 ALA A C 1
ATOM 759 O O . ALA A 1 97 ? 5.140 4.220 -10.320 1.00 93.31 97 ALA A O 1
ATOM 760 N N . GLU A 1 98 ? 3.204 3.483 -9.486 1.00 90.31 98 GLU A N 1
ATOM 761 C CA . GLU A 1 98 ? 2.339 4.486 -10.120 1.00 90.31 98 GLU A CA 1
ATOM 762 C C . GLU A 1 98 ? 1.797 5.494 -9.098 1.00 90.31 98 GLU A C 1
ATOM 764 O O . GLU A 1 98 ? 1.670 5.187 -7.922 1.00 90.31 98 GLU A O 1
ATOM 769 N N . THR A 1 99 ? 1.380 6.694 -9.492 1.00 87.56 99 THR A N 1
ATOM 770 C CA . THR A 1 99 ? 0.607 7.553 -8.582 1.00 87.56 99 THR A CA 1
ATOM 771 C C . THR A 1 99 ? -0.279 8.544 -9.329 1.00 87.56 99 THR A C 1
ATOM 773 O O . THR A 1 99 ? 0.061 8.995 -10.418 1.00 87.56 99 THR A O 1
ATOM 776 N N . GLY A 1 100 ? -1.424 8.883 -8.726 1.00 85.00 100 GLY A N 1
ATOM 777 C CA . GLY A 1 100 ? -2.333 9.941 -9.184 1.00 85.00 100 GLY A CA 1
ATOM 778 C C . GLY A 1 100 ? -2.245 11.147 -8.251 1.00 85.00 100 GLY A C 1
ATOM 779 O O . GLY A 1 100 ? -1.528 12.100 -8.509 1.00 85.00 100 GLY A O 1
ATOM 780 N N . ALA A 1 101 ? -2.875 11.081 -7.075 1.00 82.31 101 ALA A N 1
ATOM 781 C CA . ALA A 1 101 ? -2.806 12.163 -6.079 1.00 82.31 101 ALA A CA 1
ATOM 782 C C . ALA A 1 101 ? -1.394 12.409 -5.488 1.00 82.31 101 ALA A C 1
ATOM 784 O O . ALA A 1 101 ? -1.170 13.381 -4.766 1.00 82.31 101 ALA A O 1
ATOM 785 N N . GLY A 1 102 ? -0.428 11.525 -5.749 1.00 82.88 102 GLY A N 1
ATOM 786 C CA . GLY A 1 102 ? 0.961 11.673 -5.313 1.00 82.88 102 GLY A CA 1
ATOM 787 C C . GLY A 1 102 ? 1.303 10.953 -4.007 1.00 82.88 102 GLY A C 1
ATOM 788 O O . GLY A 1 102 ? 2.468 10.637 -3.810 1.00 82.88 102 GLY A O 1
ATOM 789 N N . GLN A 1 103 ? 0.329 10.618 -3.154 1.00 81.06 103 GLN A N 1
ATOM 790 C CA . GLN A 1 103 ? 0.602 10.032 -1.829 1.00 81.06 103 GLN A CA 1
ATOM 791 C C . GLN A 1 103 ? 1.282 8.655 -1.891 1.00 81.06 103 GLN A C 1
ATOM 793 O O . GLN A 1 103 ? 2.281 8.454 -1.207 1.00 81.06 103 GLN A O 1
ATOM 798 N N . HIS A 1 104 ? 0.814 7.738 -2.753 1.00 85.25 104 HIS A N 1
ATOM 799 C CA . HIS A 1 104 ? 1.470 6.429 -2.929 1.00 85.25 104 HIS A CA 1
ATOM 800 C C . HIS A 1 104 ? 2.908 6.576 -3.438 1.00 85.25 104 HIS A C 1
ATOM 802 O O . HIS A 1 104 ? 3.830 5.942 -2.929 1.00 85.25 104 HIS A O 1
ATOM 808 N N . GLY A 1 105 ? 3.116 7.478 -4.397 1.00 86.56 105 GLY A N 1
ATOM 809 C CA . GLY A 1 105 ? 4.446 7.799 -4.908 1.00 86.56 105 GLY A CA 1
ATOM 810 C C . GLY A 1 105 ? 5.379 8.363 -3.831 1.00 86.56 105 GLY A C 1
ATOM 811 O O . GLY A 1 105 ? 6.524 7.932 -3.725 1.00 86.56 105 GLY A O 1
ATOM 812 N N . VAL A 1 106 ? 4.884 9.271 -2.980 1.00 86.06 106 VAL A N 1
ATOM 813 C CA . VAL A 1 106 ? 5.635 9.799 -1.827 1.00 86.06 106 VAL A CA 1
ATOM 814 C C . VAL A 1 106 ? 5.977 8.668 -0.857 1.00 86.06 106 VAL A C 1
ATOM 816 O O . VAL A 1 106 ? 7.146 8.518 -0.519 1.00 86.06 106 VAL A O 1
ATOM 819 N N . ALA A 1 107 ? 5.007 7.832 -0.478 1.00 82.38 107 ALA A N 1
ATOM 820 C CA . ALA A 1 107 ? 5.235 6.695 0.413 1.00 82.38 107 ALA A CA 1
ATOM 821 C C . ALA A 1 107 ? 6.292 5.724 -0.148 1.00 82.38 107 ALA A C 1
ATOM 823 O O . ALA A 1 107 ? 7.220 5.339 0.563 1.00 82.38 107 ALA A O 1
ATOM 824 N N . THR A 1 108 ? 6.199 5.391 -1.438 1.00 86.69 108 THR A N 1
ATOM 825 C CA . THR A 1 108 ? 7.157 4.533 -2.157 1.00 86.69 108 THR A CA 1
ATOM 826 C C . THR A 1 108 ? 8.557 5.153 -2.172 1.00 86.69 108 THR A C 1
ATOM 828 O O . THR A 1 108 ? 9.534 4.488 -1.830 1.00 86.69 108 THR A O 1
ATOM 831 N N . ALA A 1 109 ? 8.678 6.438 -2.511 1.00 87.94 109 ALA A N 1
ATOM 832 C CA . ALA A 1 109 ? 9.956 7.146 -2.526 1.00 87.94 109 ALA A CA 1
ATOM 833 C C . ALA A 1 109 ? 10.605 7.203 -1.132 1.00 87.94 109 ALA A C 1
ATOM 835 O O . ALA A 1 109 ? 11.808 6.973 -1.011 1.00 87.94 109 ALA A O 1
ATOM 836 N N . THR A 1 110 ? 9.815 7.425 -0.074 1.00 82.44 110 THR A N 1
ATOM 837 C CA . THR A 1 110 ? 10.299 7.407 1.316 1.00 82.44 110 THR A CA 1
ATOM 838 C C . THR A 1 110 ? 10.929 6.065 1.670 1.00 82.44 110 THR A C 1
ATOM 840 O O . THR A 1 110 ? 12.050 6.020 2.182 1.00 82.44 110 THR A O 1
ATOM 843 N N . VAL A 1 111 ? 10.235 4.960 1.383 1.00 82.00 111 VAL A N 1
ATOM 844 C CA . VAL A 1 111 ? 10.752 3.636 1.742 1.00 82.00 111 VAL A CA 1
ATOM 845 C C . VAL A 1 111 ? 11.968 3.256 0.893 1.00 82.00 111 VAL A C 1
ATOM 847 O O . VAL A 1 111 ? 12.929 2.707 1.428 1.00 82.00 111 VAL A O 1
ATOM 850 N N . CYS A 1 112 ? 12.005 3.613 -0.394 1.00 88.12 112 CYS A N 1
ATOM 851 C CA . CYS A 1 112 ? 13.168 3.349 -1.248 1.00 88.12 112 CYS A CA 1
ATOM 852 C C . CYS A 1 112 ? 14.418 4.082 -0.762 1.00 88.12 112 CYS A C 1
ATOM 854 O O . CYS A 1 112 ? 15.478 3.464 -0.637 1.00 88.12 112 CYS A O 1
ATOM 856 N N . ALA A 1 113 ? 14.277 5.358 -0.390 1.00 83.81 113 ALA A N 1
ATOM 857 C CA . ALA A 1 113 ? 15.361 6.147 0.187 1.00 83.81 113 ALA A CA 1
ATOM 858 C C . ALA A 1 113 ? 15.916 5.501 1.467 1.00 83.81 113 ALA A C 1
ATOM 860 O O . ALA A 1 113 ? 17.128 5.420 1.661 1.00 83.81 113 ALA A O 1
ATOM 861 N N . ARG A 1 114 ? 15.034 4.975 2.327 1.00 80.25 114 ARG A N 1
ATOM 862 C CA . ARG A 1 114 ? 15.414 4.302 3.578 1.00 80.25 114 ARG A CA 1
ATOM 863 C C . ARG A 1 114 ? 16.189 3.002 3.360 1.00 80.25 114 ARG A C 1
ATOM 865 O O . ARG A 1 114 ? 17.051 2.671 4.182 1.00 80.25 114 ARG A O 1
ATOM 872 N N . PHE A 1 115 ? 15.845 2.244 2.322 1.00 83.50 115 PHE A N 1
ATOM 873 C CA . PHE A 1 115 ? 16.427 0.929 2.043 1.00 83.50 115 PHE A CA 1
ATOM 874 C C . PHE A 1 115 ? 17.522 0.943 0.970 1.00 83.50 115 PHE A C 1
ATOM 876 O O . PHE A 1 115 ? 18.098 -0.110 0.707 1.00 83.50 115 PHE A O 1
ATOM 883 N N . GLY A 1 116 ? 17.846 2.113 0.411 1.00 85.25 116 GLY A N 1
ATOM 884 C CA . GLY A 1 116 ? 18.905 2.274 -0.585 1.00 85.25 116 GLY A CA 1
ATOM 885 C C . GLY A 1 116 ? 18.571 1.625 -1.928 1.00 85.25 116 GLY A C 1
ATOM 886 O O . GLY A 1 116 ? 19.463 1.079 -2.570 1.00 85.25 116 GLY A O 1
ATOM 887 N N . MET A 1 117 ? 17.296 1.636 -2.322 1.00 88.62 117 MET A N 1
ATOM 888 C CA . MET A 1 117 ? 16.822 1.048 -3.580 1.00 88.62 117 MET A CA 1
ATOM 889 C C . MET A 1 117 ? 16.532 2.150 -4.602 1.00 88.62 117 MET A C 1
ATOM 891 O O . MET A 1 117 ? 16.038 3.219 -4.236 1.00 88.62 117 MET A O 1
ATOM 895 N N . GLU A 1 118 ? 16.818 1.894 -5.881 1.00 93.50 118 GLU A N 1
ATOM 896 C CA . GLU A 1 118 ? 16.439 2.808 -6.967 1.00 93.50 118 GLU A CA 1
ATOM 897 C C . GLU A 1 118 ? 14.909 2.924 -7.019 1.00 93.50 118 GLU A C 1
ATOM 899 O O . GLU A 1 118 ? 14.221 1.914 -6.900 1.00 93.50 118 GLU A O 1
ATOM 904 N N . CYS A 1 119 ? 14.366 4.133 -7.186 1.00 95.19 119 CYS A N 1
ATOM 905 C CA . CYS A 1 119 ? 12.922 4.369 -7.202 1.00 95.19 119 CYS A CA 1
ATOM 906 C C . CYS A 1 119 ? 12.507 5.173 -8.428 1.00 95.19 119 CYS A C 1
ATOM 908 O O . CYS A 1 119 ? 12.975 6.298 -8.621 1.00 95.19 119 CYS A O 1
ATOM 910 N N . VAL A 1 120 ? 11.586 4.618 -9.214 1.00 97.00 120 VAL A N 1
ATOM 911 C CA . VAL A 1 120 ? 10.960 5.298 -10.348 1.00 97.00 120 VAL A CA 1
ATOM 912 C C . VAL A 1 120 ? 9.444 5.310 -10.161 1.00 97.00 120 VAL A C 1
ATOM 914 O O . VAL A 1 120 ? 8.798 4.268 -10.090 1.00 97.00 120 VAL A O 1
ATOM 917 N N . VAL A 1 121 ? 8.853 6.501 -10.103 1.00 95.94 121 VAL A N 1
ATOM 918 C CA . VAL A 1 121 ? 7.407 6.688 -9.962 1.00 95.94 121 VAL A CA 1
ATOM 919 C C . VAL A 1 121 ? 6.820 7.207 -11.270 1.00 95.94 121 VAL A C 1
ATOM 921 O O . VAL A 1 121 ? 7.174 8.291 -11.737 1.00 95.94 121 VAL A O 1
ATOM 924 N N . TYR A 1 122 ? 5.886 6.452 -11.837 1.00 95.56 122 TYR A N 1
ATOM 925 C CA . TYR A 1 122 ? 5.091 6.841 -12.993 1.00 95.56 122 TYR A CA 1
ATOM 926 C C . TYR A 1 122 ? 3.890 7.671 -12.552 1.00 95.56 122 TYR A C 1
ATOM 928 O O . TYR A 1 122 ? 3.134 7.279 -11.664 1.00 95.56 122 TYR A O 1
ATOM 936 N N . MET A 1 123 ? 3.696 8.827 -13.178 1.00 95.75 123 MET A N 1
ATOM 937 C CA . MET A 1 123 ? 2.611 9.741 -12.838 1.00 95.75 123 MET A CA 1
ATOM 938 C C . MET A 1 123 ? 2.045 10.365 -14.108 1.00 95.75 123 MET A C 1
ATOM 940 O O . MET A 1 123 ? 2.800 10.838 -14.957 1.00 95.75 123 MET A O 1
ATOM 944 N N . GLY A 1 124 ? 0.721 10.368 -14.250 1.00 93.94 124 GLY A N 1
ATOM 945 C CA . GLY A 1 124 ? 0.061 11.023 -15.377 1.00 93.94 124 GLY A CA 1
ATOM 946 C C . GLY A 1 124 ? 0.425 12.509 -15.435 1.00 93.94 124 GLY A C 1
ATOM 947 O O . GLY A 1 124 ? 0.453 13.170 -14.399 1.00 93.94 124 GLY A O 1
ATOM 948 N N . ALA A 1 125 ? 0.730 13.048 -16.618 1.00 92.38 125 ALA A N 1
ATOM 949 C CA . ALA A 1 125 ? 1.198 14.431 -16.755 1.00 92.38 125 ALA A CA 1
ATOM 950 C C . ALA A 1 125 ? 0.197 15.460 -16.191 1.00 92.38 125 ALA A C 1
ATOM 952 O O . ALA A 1 125 ? 0.610 16.443 -15.575 1.00 92.38 125 ALA A O 1
ATOM 953 N N . VAL A 1 126 ? -1.109 15.195 -16.324 1.00 90.31 126 VAL A N 1
ATOM 954 C CA . VAL A 1 126 ? -2.177 16.042 -15.763 1.00 90.31 126 VAL A CA 1
ATOM 955 C C . VAL A 1 126 ? -2.149 16.019 -14.234 1.00 90.31 126 VAL A C 1
ATOM 957 O O . VAL A 1 126 ? -2.264 17.059 -13.583 1.00 90.31 126 VAL A O 1
ATOM 960 N N . ASP A 1 127 ? -1.974 14.837 -13.645 1.00 88.62 127 ASP A N 1
ATOM 961 C CA . ASP A 1 127 ? -1.886 14.681 -12.194 1.00 88.62 127 ASP A CA 1
ATOM 962 C C . ASP A 1 127 ? -0.592 15.302 -11.648 1.00 88.62 127 ASP A C 1
ATOM 964 O O . ASP A 1 127 ? -0.599 15.947 -10.599 1.00 88.62 127 ASP A O 1
ATOM 968 N N . MET A 1 128 ? 0.510 15.167 -12.390 1.00 90.62 128 MET A N 1
ATOM 969 C CA . MET A 1 128 ? 1.827 15.708 -12.057 1.00 90.62 128 MET A CA 1
ATOM 970 C C . MET A 1 128 ? 1.817 17.237 -11.957 1.00 90.62 128 MET A C 1
ATOM 972 O O . MET A 1 128 ? 2.401 17.790 -11.024 1.00 90.62 128 MET A O 1
ATOM 976 N N . GLU A 1 129 ? 1.121 17.916 -12.873 1.00 89.50 129 GLU A N 1
ATOM 977 C CA . GLU A 1 129 ? 0.923 19.368 -12.824 1.00 89.50 129 GLU A CA 1
ATOM 978 C C . GLU A 1 129 ? 0.087 19.774 -11.600 1.00 89.50 129 GLU A C 1
ATOM 980 O O . GLU A 1 129 ? 0.481 20.652 -10.830 1.00 89.50 129 GLU A O 1
ATOM 985 N N . ARG A 1 130 ? -1.030 19.075 -11.357 1.00 90.00 130 ARG A N 1
ATOM 986 C CA . ARG A 1 130 ? -1.934 19.349 -10.225 1.00 90.00 130 ARG A CA 1
ATOM 987 C C . ARG A 1 130 ? -1.291 19.093 -8.862 1.00 90.00 130 ARG A C 1
ATOM 989 O O . ARG A 1 130 ? -1.649 19.749 -7.889 1.00 90.00 130 ARG A O 1
ATOM 996 N N . GLN A 1 131 ? -0.367 18.138 -8.776 1.00 90.94 131 GLN A N 1
ATOM 997 C CA . GLN A 1 131 ? 0.240 17.671 -7.525 1.00 90.94 131 GLN A CA 1
ATOM 998 C C . GLN A 1 131 ? 1.741 17.987 -7.444 1.00 90.94 131 GLN A C 1
ATOM 1000 O O . GLN A 1 131 ? 2.518 17.216 -6.872 1.00 90.94 131 GLN A O 1
ATOM 1005 N N . ALA A 1 132 ? 2.160 19.143 -7.970 1.00 90.12 132 ALA A N 1
ATOM 1006 C CA . ALA A 1 132 ? 3.564 19.559 -8.040 1.00 90.12 132 ALA A CA 1
ATOM 1007 C C . ALA A 1 132 ? 4.326 19.451 -6.701 1.00 90.12 132 ALA A C 1
ATOM 1009 O O . ALA A 1 132 ? 5.503 19.088 -6.681 1.00 90.12 132 ALA A O 1
ATOM 1010 N N . LEU A 1 133 ? 3.660 19.702 -5.565 1.00 89.31 133 LEU A N 1
ATOM 1011 C CA . LEU A 1 133 ? 4.274 19.568 -4.239 1.00 89.31 133 LEU A CA 1
ATOM 1012 C C . LEU A 1 133 ? 4.663 18.115 -3.917 1.00 89.31 133 LEU A C 1
ATOM 1014 O O . LEU A 1 133 ? 5.745 17.870 -3.386 1.00 89.31 133 LEU A O 1
ATOM 1018 N N . ASN A 1 134 ? 3.808 17.145 -4.249 1.00 88.62 134 ASN A N 1
ATOM 1019 C CA . ASN A 1 134 ? 4.115 15.730 -4.037 1.00 88.62 134 ASN A CA 1
ATOM 1020 C C . ASN A 1 134 ? 5.198 15.246 -5.010 1.00 88.62 134 ASN A C 1
ATOM 1022 O O . ASN A 1 134 ? 6.072 14.482 -4.609 1.00 88.62 134 ASN A O 1
ATOM 1026 N N . VAL A 1 135 ? 5.222 15.764 -6.242 1.00 93.38 135 VAL A N 1
ATOM 1027 C CA . VAL A 1 135 ? 6.314 15.524 -7.203 1.00 93.38 135 VAL A CA 1
ATOM 1028 C C . VAL A 1 135 ? 7.655 16.011 -6.657 1.00 93.38 135 VAL A C 1
ATOM 1030 O O . VAL A 1 135 ? 8.644 15.279 -6.694 1.00 93.38 135 VAL A O 1
ATOM 1033 N N . ALA A 1 136 ? 7.696 17.226 -6.106 1.00 92.00 136 ALA A N 1
ATOM 1034 C CA . ALA A 1 136 ? 8.901 17.777 -5.495 1.00 92.00 136 ALA A CA 1
ATOM 1035 C C . ALA A 1 136 ? 9.375 16.936 -4.298 1.00 92.00 136 ALA A C 1
ATOM 1037 O O . ALA A 1 136 ? 10.562 16.634 -4.199 1.00 92.00 136 ALA A O 1
ATOM 1038 N N . ARG A 1 137 ? 8.455 16.495 -3.427 1.00 86.38 137 ARG A N 1
ATOM 1039 C CA . ARG A 1 137 ? 8.766 15.601 -2.296 1.00 86.38 137 ARG A CA 1
ATOM 1040 C C . ARG A 1 137 ? 9.389 14.284 -2.753 1.00 86.38 137 ARG A C 1
ATOM 1042 O O . ARG A 1 137 ? 10.404 13.884 -2.196 1.00 86.38 137 ARG A O 1
ATOM 1049 N N . MET A 1 138 ? 8.820 13.638 -3.773 1.00 93.31 138 MET A N 1
ATOM 1050 C CA . MET A 1 138 ? 9.371 12.398 -4.336 1.00 93.31 138 MET A CA 1
ATOM 1051 C C . MET A 1 138 ? 10.810 12.591 -4.830 1.00 93.31 138 MET A C 1
ATOM 1053 O O . MET A 1 138 ? 11.695 11.826 -4.456 1.00 93.31 138 MET A O 1
ATOM 1057 N N . ARG A 1 139 ? 11.065 13.664 -5.589 1.00 95.44 139 ARG A N 1
ATOM 1058 C CA . ARG A 1 139 ? 12.406 13.989 -6.106 1.00 95.44 139 ARG A CA 1
ATOM 1059 C C . ARG A 1 139 ? 13.415 14.304 -5.005 1.00 95.44 139 ARG A C 1
ATOM 1061 O O . ARG A 1 139 ? 14.559 13.877 -5.097 1.00 95.44 139 ARG A O 1
ATOM 1068 N N . LEU A 1 140 ? 13.000 15.013 -3.953 1.00 89.94 140 LEU A N 1
ATOM 1069 C CA . LEU A 1 140 ? 13.850 15.285 -2.786 1.00 89.94 140 LEU A CA 1
ATOM 1070 C C . LEU A 1 140 ? 14.270 14.002 -2.057 1.00 89.94 140 LEU A C 1
ATOM 1072 O O . LEU A 1 140 ? 15.353 13.958 -1.485 1.00 89.94 140 LEU A O 1
ATOM 1076 N N . MET A 1 141 ? 13.442 12.958 -2.107 1.00 88.88 141 MET A N 1
ATOM 1077 C CA . MET A 1 141 ? 13.767 11.629 -1.578 1.00 88.88 141 MET A CA 1
ATOM 1078 C C . MET A 1 141 ? 14.589 10.776 -2.559 1.00 88.88 141 MET A C 1
ATOM 1080 O O . MET A 1 141 ? 14.836 9.606 -2.288 1.00 88.88 141 MET A O 1
ATOM 1084 N N . GLY A 1 142 ? 15.028 11.344 -3.687 1.00 88.75 142 GLY A N 1
ATOM 1085 C CA . GLY A 1 142 ? 15.877 10.671 -4.670 1.00 88.75 142 GLY A CA 1
ATOM 1086 C C . GLY A 1 142 ? 15.128 9.810 -5.688 1.00 88.75 142 GLY A C 1
ATOM 1087 O O . GLY A 1 142 ? 15.777 9.122 -6.469 1.00 88.75 142 GLY A O 1
ATOM 1088 N N . ALA A 1 143 ? 13.790 9.843 -5.712 1.00 93.88 143 ALA A N 1
ATOM 1089 C CA . ALA A 1 143 ? 13.018 9.122 -6.719 1.00 93.88 143 ALA A CA 1
ATOM 1090 C C . ALA A 1 143 ? 12.998 9.865 -8.064 1.00 93.88 143 ALA A C 1
ATOM 1092 O O . ALA A 1 143 ? 12.804 11.086 -8.126 1.00 93.88 143 ALA A O 1
ATOM 1093 N N . GLU A 1 144 ? 13.117 9.117 -9.159 1.00 97.06 144 GLU A N 1
ATOM 1094 C CA . GLU A 1 144 ? 12.808 9.611 -10.496 1.00 97.06 144 GLU A CA 1
ATOM 1095 C C . GLU A 1 144 ? 11.282 9.659 -10.667 1.00 97.06 144 GLU A C 1
ATOM 1097 O O . GLU A 1 144 ? 10.598 8.667 -10.440 1.00 97.06 144 GLU A O 1
ATOM 1102 N N . VAL A 1 145 ? 10.726 10.802 -11.078 1.00 95.88 145 VAL A N 1
ATOM 1103 C CA . VAL A 1 145 ? 9.284 10.925 -11.362 1.00 95.88 145 VAL A CA 1
ATOM 1104 C C . VAL A 1 145 ? 9.093 11.076 -12.866 1.00 95.88 145 VAL A C 1
ATOM 1106 O O . VAL A 1 145 ? 9.413 12.135 -13.419 1.00 95.88 145 VAL A O 1
ATOM 1109 N N . ARG A 1 146 ? 8.584 10.023 -13.514 1.00 96.50 146 ARG A N 1
ATOM 1110 C CA . ARG A 1 146 ? 8.369 9.942 -14.964 1.00 96.50 146 ARG A CA 1
ATOM 1111 C C . ARG A 1 146 ? 6.945 10.346 -15.323 1.00 96.50 146 ARG A C 1
ATOM 1113 O O . ARG A 1 146 ? 5.978 9.715 -14.895 1.00 96.50 146 ARG A O 1
ATOM 1120 N N . ALA A 1 147 ? 6.833 11.393 -16.135 1.00 94.69 147 ALA A N 1
ATOM 1121 C CA . ALA A 1 147 ? 5.555 11.864 -16.648 1.00 94.69 147 ALA A CA 1
ATOM 1122 C C . ALA A 1 147 ? 5.020 10.909 -17.723 1.00 94.69 147 ALA A C 1
ATOM 1124 O O . ALA A 1 147 ? 5.712 10.617 -18.698 1.00 94.69 147 ALA A O 1
ATOM 1125 N N . VAL A 1 148 ? 3.769 10.481 -17.581 1.00 94.00 148 VAL A N 1
ATOM 1126 C CA . VAL A 1 148 ? 3.050 9.711 -18.598 1.00 94.00 148 VAL A CA 1
ATOM 1127 C C . VAL A 1 148 ? 2.125 10.647 -19.360 1.00 94.00 148 VAL A C 1
ATOM 1129 O O . VAL A 1 148 ? 1.173 11.188 -18.801 1.00 94.00 148 VAL A O 1
ATOM 1132 N N . THR A 1 149 ? 2.425 10.852 -20.641 1.00 92.44 149 THR A N 1
ATOM 1133 C CA . THR A 1 149 ? 1.683 11.749 -21.543 1.00 92.44 149 THR A CA 1
ATOM 1134 C C . THR A 1 149 ? 0.719 11.010 -22.471 1.00 92.44 149 THR A C 1
ATOM 1136 O O . THR A 1 149 ? -0.071 11.645 -23.163 1.00 92.44 149 THR A O 1
ATOM 1139 N N . ALA A 1 150 ? 0.783 9.676 -22.504 1.00 84.88 150 ALA A N 1
ATOM 1140 C CA . ALA A 1 150 ? -0.104 8.852 -23.311 1.00 84.88 150 ALA A CA 1
ATOM 1141 C C . ALA A 1 150 ? -1.548 8.889 -22.785 1.00 84.88 150 ALA A C 1
ATOM 1143 O O . ALA A 1 150 ? -1.782 9.066 -21.588 1.00 84.88 150 ALA A O 1
ATOM 1144 N N . GLY A 1 151 ? -2.514 8.655 -23.679 1.00 89.94 151 GLY A N 1
ATOM 1145 C CA . GLY A 1 151 ? -3.931 8.532 -23.326 1.00 89.94 151 GLY A CA 1
ATOM 1146 C C . GLY A 1 151 ? -4.482 9.775 -22.626 1.00 89.94 151 GLY A C 1
ATOM 1147 O O . GLY A 1 151 ? -4.233 10.896 -23.063 1.00 89.94 151 GLY A O 1
ATOM 1148 N N . GLN A 1 152 ? -5.242 9.575 -21.545 1.00 86.38 152 GLN A N 1
ATOM 1149 C CA . GLN A 1 152 ? -5.756 10.678 -20.726 1.00 86.38 152 GLN A CA 1
ATOM 1150 C C . GLN A 1 152 ? -4.694 11.287 -19.798 1.00 86.38 152 GLN A C 1
ATOM 1152 O O . GLN A 1 152 ? -4.972 12.298 -19.156 1.00 86.38 152 GLN A O 1
ATOM 1157 N N . ALA A 1 153 ? -3.486 10.710 -19.748 1.00 89.94 153 ALA A N 1
ATOM 1158 C CA . ALA A 1 153 ? -2.377 11.161 -18.915 1.00 89.94 153 ALA A CA 1
ATOM 1159 C C . ALA A 1 153 ? -2.751 11.267 -17.423 1.00 89.94 153 ALA A C 1
ATOM 1161 O O . ALA A 1 153 ? -2.408 12.246 -16.754 1.00 89.94 153 ALA A O 1
ATOM 1162 N N . THR A 1 154 ? -3.444 10.243 -16.911 1.00 85.44 154 THR A N 1
ATOM 1163 C CA . THR A 1 154 ? -3.872 10.114 -15.505 1.00 85.44 154 THR A CA 1
ATOM 1164 C C . THR A 1 154 ? -3.366 8.804 -14.881 1.00 85.44 154 THR A C 1
ATOM 1166 O O . THR A 1 154 ? -2.595 8.065 -15.500 1.00 85.44 154 THR A O 1
ATOM 1169 N N . LEU A 1 155 ? -3.796 8.485 -13.653 1.00 82.56 155 LEU A N 1
ATOM 1170 C CA . LEU A 1 155 ? -3.436 7.255 -12.930 1.00 82.56 155 LEU A CA 1
ATOM 1171 C C . LEU A 1 155 ? -3.532 5.972 -13.776 1.00 82.56 155 LEU A C 1
ATOM 1173 O O . LEU A 1 155 ? -2.641 5.130 -13.695 1.00 82.56 155 LEU A O 1
ATOM 1177 N N . LYS A 1 156 ? -4.575 5.807 -14.600 1.00 85.25 156 LYS A N 1
ATOM 1178 C CA . LYS A 1 156 ? -4.745 4.595 -15.419 1.00 85.25 156 LYS A CA 1
ATOM 1179 C C . LYS A 1 156 ? -3.572 4.391 -16.379 1.00 85.25 156 LYS A C 1
ATOM 1181 O O . LYS A 1 156 ? -3.075 3.276 -16.524 1.00 85.25 156 LYS A O 1
ATOM 1186 N N . GLU A 1 157 ? -3.131 5.451 -17.048 1.00 88.56 157 GLU A N 1
ATOM 1187 C CA . GLU A 1 157 ? -1.988 5.369 -17.952 1.00 88.56 157 GLU A CA 1
ATOM 1188 C C . GLU A 1 157 ? -0.674 5.182 -17.195 1.00 88.56 157 GLU A C 1
ATOM 1190 O O . GLU A 1 157 ? 0.179 4.429 -17.660 1.00 88.56 157 GLU A O 1
ATOM 1195 N N . ALA A 1 158 ? -0.544 5.764 -16.000 1.00 87.06 158 ALA A N 1
ATOM 1196 C CA . ALA A 1 158 ? 0.600 5.519 -15.127 1.00 87.06 158 ALA A CA 1
ATOM 1197 C C . ALA A 1 158 ? 0.736 4.041 -14.719 1.00 87.06 158 ALA A C 1
ATOM 1199 O O . ALA A 1 158 ? 1.840 3.505 -14.783 1.00 87.06 158 ALA A O 1
ATOM 1200 N N . VAL A 1 159 ? -0.371 3.360 -14.383 1.00 84.88 159 VAL A N 1
ATOM 1201 C CA . VAL A 1 159 ? -0.379 1.905 -14.119 1.00 84.88 159 VAL A CA 1
ATOM 1202 C C . VAL A 1 159 ? 0.136 1.132 -15.336 1.00 84.88 159 VAL A C 1
ATOM 1204 O O . VAL A 1 159 ? 0.987 0.257 -15.202 1.00 84.88 159 VAL A O 1
ATOM 1207 N N . ASN A 1 160 ? -0.357 1.457 -16.536 1.00 86.12 160 ASN A N 1
ATOM 1208 C CA . ASN A 1 160 ? 0.020 0.741 -17.757 1.00 86.12 160 ASN A CA 1
ATOM 1209 C C . ASN A 1 160 ? 1.511 0.897 -18.089 1.00 86.12 160 ASN A C 1
ATOM 1211 O O . ASN A 1 160 ? 2.149 -0.077 -18.485 1.00 86.12 160 ASN A O 1
ATOM 1215 N N . GLU A 1 161 ? 2.066 2.102 -17.932 1.00 89.69 161 GLU A N 1
ATOM 1216 C CA . GLU A 1 161 ? 3.498 2.336 -18.143 1.00 89.69 161 GLU A CA 1
ATOM 1217 C C . GLU A 1 161 ? 4.358 1.661 -17.072 1.00 89.69 161 GLU A C 1
ATOM 1219 O O . GLU A 1 161 ? 5.362 1.040 -17.415 1.00 89.69 161 GLU A O 1
ATOM 1224 N N . ALA A 1 162 ? 3.935 1.681 -15.803 1.00 87.19 162 ALA A N 1
ATOM 1225 C CA . ALA A 1 162 ? 4.619 0.946 -14.742 1.00 87.19 162 ALA A CA 1
ATOM 1226 C C . ALA A 1 162 ? 4.642 -0.564 -15.034 1.00 87.19 162 ALA A C 1
ATOM 1228 O O . ALA A 1 162 ? 5.694 -1.192 -14.953 1.00 87.19 162 ALA A O 1
ATOM 1229 N N . MET A 1 163 ? 3.519 -1.147 -15.466 1.00 85.56 163 MET A N 1
ATOM 1230 C CA . MET A 1 163 ? 3.473 -2.556 -15.867 1.00 85.56 163 MET A CA 1
ATOM 1231 C C . MET A 1 163 ? 4.370 -2.851 -17.076 1.00 85.56 163 MET A C 1
ATOM 1233 O O . MET A 1 163 ? 5.036 -3.884 -17.090 1.00 85.56 163 MET A O 1
ATOM 1237 N N . ARG A 1 164 ? 4.427 -1.962 -18.078 1.00 88.06 164 ARG A N 1
ATOM 1238 C CA . ARG A 1 164 ? 5.324 -2.116 -19.238 1.00 88.06 164 ARG A CA 1
ATOM 1239 C C . ARG A 1 164 ? 6.799 -2.083 -18.846 1.00 88.06 164 ARG A C 1
ATOM 1241 O O . ARG A 1 164 ? 7.552 -2.934 -19.312 1.00 88.06 164 ARG A O 1
ATOM 1248 N N . ASP A 1 165 ? 7.200 -1.139 -17.995 1.00 90.06 165 ASP A N 1
ATOM 1249 C CA . ASP A 1 165 ? 8.556 -1.094 -17.434 1.00 90.06 165 ASP A CA 1
ATOM 1250 C C . ASP A 1 165 ? 8.851 -2.396 -16.695 1.00 90.06 165 ASP A C 1
ATOM 1252 O O . ASP A 1 165 ? 9.868 -3.036 -16.958 1.00 90.06 165 ASP A O 1
ATOM 1256 N N . TRP A 1 166 ? 7.915 -2.841 -15.853 1.00 88.31 166 TRP A N 1
ATOM 1257 C CA . TRP A 1 166 ? 8.105 -4.055 -15.081 1.00 88.31 166 TRP A CA 1
ATOM 1258 C C . TRP A 1 166 ? 8.379 -5.267 -15.965 1.00 88.31 166 TRP A C 1
ATOM 1260 O O . TRP A 1 166 ? 9.343 -5.980 -15.716 1.00 88.31 166 TRP A O 1
ATOM 1270 N N . VAL A 1 167 ? 7.598 -5.462 -17.035 1.00 86.44 167 VAL A N 1
ATOM 1271 C CA . VAL A 1 167 ? 7.821 -6.540 -18.015 1.00 86.44 167 VAL A CA 1
ATOM 1272 C C . VAL A 1 167 ? 9.243 -6.501 -18.574 1.00 86.44 167 VAL A C 1
ATOM 1274 O O . VAL A 1 167 ? 9.874 -7.543 -18.717 1.00 86.44 167 VAL A O 1
ATOM 1277 N N . ALA A 1 168 ? 9.750 -5.311 -18.896 1.00 87.56 168 ALA A N 1
ATOM 1278 C CA . ALA A 1 168 ? 11.064 -5.144 -19.505 1.00 87.56 168 ALA A CA 1
ATOM 1279 C C . ALA A 1 168 ? 12.230 -5.297 -18.511 1.00 87.56 168 ALA A C 1
ATOM 1281 O O . ALA A 1 168 ? 13.361 -5.527 -18.936 1.00 87.56 168 ALA A O 1
ATOM 1282 N N . THR A 1 169 ? 11.982 -5.147 -17.207 1.00 88.62 169 THR A N 1
ATOM 1283 C CA . THR A 1 169 ? 13.030 -5.039 -16.176 1.00 88.62 169 THR A CA 1
ATOM 1284 C C . THR A 1 169 ? 12.846 -6.000 -14.994 1.00 88.62 169 THR A C 1
ATOM 1286 O O . THR A 1 169 ? 13.500 -5.851 -13.957 1.00 88.62 169 THR A O 1
ATOM 1289 N N . VAL A 1 170 ? 11.977 -7.005 -15.141 1.00 86.56 170 VAL A N 1
ATOM 1290 C CA . VAL A 1 170 ? 11.479 -7.864 -14.053 1.00 86.56 170 VAL A CA 1
ATOM 1291 C C . VAL A 1 170 ? 12.566 -8.585 -13.252 1.00 86.56 170 VAL A C 1
ATOM 1293 O O . VAL A 1 170 ? 12.420 -8.805 -12.046 1.00 86.56 170 VAL A O 1
ATOM 1296 N N . ASP A 1 171 ? 13.695 -8.897 -13.887 1.00 81.81 171 ASP A N 1
ATOM 1297 C CA . ASP A 1 171 ? 14.808 -9.613 -13.258 1.00 81.81 171 ASP A CA 1
ATOM 1298 C C . ASP A 1 171 ? 15.387 -8.850 -12.058 1.00 81.81 171 ASP A C 1
ATOM 1300 O O . ASP A 1 171 ? 15.726 -9.459 -11.044 1.00 81.81 171 ASP A O 1
ATOM 1304 N N . HIS A 1 172 ? 15.418 -7.516 -12.120 1.00 85.62 172 HIS A N 1
ATOM 1305 C CA . HIS A 1 172 ? 16.012 -6.654 -11.089 1.00 85.62 172 HIS A CA 1
ATOM 1306 C C . HIS A 1 172 ? 15.032 -5.633 -10.485 1.00 85.62 172 HIS A C 1
ATOM 1308 O O . HIS A 1 172 ? 15.375 -4.971 -9.501 1.00 85.62 172 HIS A O 1
ATOM 1314 N N . THR A 1 173 ? 13.813 -5.531 -11.028 1.00 89.19 173 THR A N 1
ATOM 1315 C CA . THR A 1 173 ? 12.794 -4.557 -10.614 1.00 89.19 173 THR A CA 1
ATOM 1316 C C . THR A 1 173 ? 11.612 -5.215 -9.894 1.00 89.19 173 THR A C 1
ATOM 1318 O O . THR A 1 173 ? 11.021 -6.176 -10.389 1.00 89.19 173 THR A O 1
ATOM 1321 N N . HIS A 1 174 ? 11.213 -4.659 -8.748 1.00 88.69 174 HIS A N 1
ATOM 1322 C CA . HIS A 1 174 ? 9.938 -4.953 -8.090 1.00 88.69 174 HIS A CA 1
ATOM 1323 C C . HIS A 1 174 ? 8.936 -3.815 -8.309 1.00 88.69 174 HIS A C 1
ATOM 1325 O O . HIS A 1 174 ? 9.278 -2.638 -8.182 1.00 88.69 174 HIS A O 1
ATOM 1331 N N . TYR A 1 175 ? 7.686 -4.165 -8.602 1.00 88.50 175 TYR A N 1
ATOM 1332 C CA . TYR A 1 175 ? 6.604 -3.201 -8.757 1.00 88.50 175 TYR A CA 1
ATOM 1333 C C . TYR A 1 175 ? 5.785 -3.086 -7.467 1.00 88.50 175 TYR A C 1
ATOM 1335 O O . TYR A 1 175 ? 5.068 -4.017 -7.111 1.00 88.50 175 TYR A O 1
ATOM 1343 N N . ILE A 1 176 ? 5.873 -1.934 -6.788 1.00 85.50 176 ILE A N 1
ATOM 1344 C CA . ILE A 1 176 ? 5.029 -1.610 -5.632 1.00 85.50 176 ILE A CA 1
ATOM 1345 C C . ILE A 1 176 ? 3.697 -1.045 -6.129 1.00 85.50 176 ILE A C 1
ATOM 1347 O O . ILE A 1 176 ? 3.544 0.162 -6.341 1.00 85.50 176 ILE A O 1
ATOM 1351 N N . LEU A 1 177 ? 2.716 -1.932 -6.271 1.00 81.00 177 LEU A N 1
ATOM 1352 C CA . LEU A 1 177 ? 1.371 -1.576 -6.709 1.00 81.00 177 LEU A CA 1
ATOM 1353 C C . LEU A 1 177 ? 0.566 -0.956 -5.555 1.00 81.00 177 LEU A C 1
ATOM 1355 O O . LEU A 1 177 ? 0.507 -1.503 -4.449 1.00 81.00 177 LEU A O 1
ATOM 1359 N N . GLY A 1 178 ? -0.032 0.213 -5.797 1.00 71.62 178 GLY A N 1
ATOM 1360 C CA . GLY A 1 178 ? -0.476 1.126 -4.739 1.00 71.62 178 GLY A CA 1
ATOM 1361 C C . GLY A 1 178 ? -1.810 0.821 -4.070 1.00 71.62 178 GLY A C 1
ATOM 1362 O O . GLY A 1 178 ? -2.131 1.443 -3.057 1.00 71.62 178 GLY A O 1
ATOM 1363 N N . SER A 1 179 ? -2.600 -0.115 -4.596 1.00 74.81 179 SER A N 1
ATOM 1364 C CA . SER A 1 179 ? -3.926 -0.413 -4.052 1.00 74.81 179 SER A CA 1
ATOM 1365 C C . SER A 1 179 ? -4.324 -1.882 -4.190 1.00 74.81 179 SER A C 1
ATOM 1367 O O . SER A 1 179 ? -3.586 -2.670 -4.765 1.00 74.81 179 SER A O 1
ATOM 1369 N N . ALA A 1 180 ? -5.473 -2.282 -3.637 1.00 74.88 180 ALA A N 1
ATOM 1370 C CA . ALA A 1 180 ? -5.929 -3.676 -3.620 1.00 74.88 180 ALA A CA 1
ATOM 1371 C C . ALA A 1 180 ? -6.540 -4.100 -4.972 1.00 74.88 180 ALA A C 1
ATOM 1373 O O . ALA A 1 180 ? -7.686 -4.533 -5.056 1.00 74.88 180 ALA A O 1
ATOM 1374 N N . LEU A 1 181 ? -5.757 -3.957 -6.040 1.00 77.62 181 LEU A N 1
ATOM 1375 C CA . LEU A 1 181 ? -6.130 -4.226 -7.427 1.00 77.62 181 LEU A CA 1
ATOM 1376 C C . LEU A 1 181 ? -5.014 -4.986 -8.154 1.00 77.62 181 LEU A C 1
ATOM 1378 O O . LEU A 1 181 ? -3.997 -5.342 -7.565 1.00 77.62 181 LEU A O 1
ATOM 1382 N N . GLY A 1 182 ? -5.211 -5.237 -9.446 1.00 80.25 182 GLY A N 1
ATOM 1383 C CA . GLY A 1 182 ? -4.246 -5.960 -10.268 1.00 80.25 182 GLY A CA 1
ATOM 1384 C C . GLY A 1 182 ? -4.383 -7.475 -10.139 1.00 80.25 182 GLY A C 1
ATOM 1385 O O . GLY A 1 182 ? -5.371 -7.989 -9.614 1.00 80.25 182 GLY A O 1
ATOM 1386 N N . SER A 1 183 ? -3.397 -8.189 -10.674 1.00 80.88 183 SER A N 1
ATOM 1387 C CA . SER A 1 183 ? -3.400 -9.651 -10.674 1.00 80.88 183 SER A CA 1
ATOM 1388 C C . SER A 1 183 ? -2.900 -10.218 -9.354 1.00 80.88 183 SER A C 1
ATOM 1390 O O . SER A 1 183 ? -2.108 -9.595 -8.647 1.00 80.88 183 SER A O 1
ATOM 1392 N N . HIS A 1 184 ? -3.349 -11.425 -9.026 1.00 82.81 184 HIS A N 1
ATOM 1393 C CA . HIS A 1 184 ? -2.797 -12.188 -7.912 1.00 82.81 184 HIS A CA 1
ATOM 1394 C C . HIS A 1 184 ? -1.251 -12.223 -7.974 1.00 82.81 184 HIS A C 1
ATOM 1396 O O . HIS A 1 184 ? -0.716 -12.399 -9.069 1.00 82.81 184 HIS A O 1
ATOM 1402 N N . PRO A 1 185 ? -0.526 -12.038 -6.850 1.00 86.38 185 PRO A N 1
ATOM 1403 C CA . PRO A 1 185 ? -1.011 -11.988 -5.466 1.00 86.38 185 PRO A CA 1
ATOM 1404 C C . PRO A 1 185 ? -1.346 -10.581 -4.938 1.00 86.38 185 PRO A C 1
ATOM 1406 O O . PRO A 1 185 ? -1.732 -10.459 -3.774 1.00 86.38 185 PRO A O 1
ATOM 1409 N N . PHE A 1 186 ? -1.246 -9.523 -5.755 1.00 85.31 186 PHE A N 1
ATOM 1410 C CA . PHE A 1 186 ? -1.326 -8.134 -5.280 1.00 85.31 186 PHE A CA 1
ATOM 1411 C C . PHE A 1 186 ? -2.584 -7.810 -4.458 1.00 85.31 186 PHE A C 1
ATOM 1413 O O . PHE A 1 186 ? -2.415 -7.301 -3.349 1.00 85.31 186 PHE A O 1
ATOM 1420 N N . PRO A 1 187 ? -3.825 -8.145 -4.878 1.00 86.56 187 PRO A N 1
ATOM 1421 C CA . PRO A 1 187 ? -5.006 -7.809 -4.079 1.00 86.56 187 PRO A CA 1
ATOM 1422 C C . PRO A 1 187 ? -4.990 -8.419 -2.668 1.00 86.56 187 PRO A C 1
ATOM 1424 O O . PRO A 1 187 ? -5.356 -7.754 -1.699 1.00 86.56 187 PRO A O 1
ATOM 1427 N N . MET A 1 188 ? -4.533 -9.672 -2.536 1.00 87.81 188 MET A N 1
ATOM 1428 C CA . MET A 1 188 ? -4.430 -10.355 -1.239 1.00 87.81 188 MET A CA 1
ATOM 1429 C C . MET A 1 188 ? -3.305 -9.751 -0.392 1.00 87.81 188 MET A C 1
ATOM 1431 O O . MET A 1 188 ? -3.513 -9.420 0.773 1.00 87.81 188 MET A O 1
ATOM 1435 N N . MET A 1 189 ? -2.131 -9.578 -0.997 1.00 88.75 189 MET A N 1
ATOM 1436 C CA . MET A 1 189 ? -0.936 -9.064 -0.335 1.00 88.75 189 MET A CA 1
ATOM 1437 C C . MET A 1 189 ? -1.153 -7.643 0.196 1.00 88.75 189 MET A C 1
ATOM 1439 O O . MET A 1 189 ? -0.872 -7.357 1.359 1.00 88.75 189 MET A O 1
ATOM 1443 N N . VAL A 1 190 ? -1.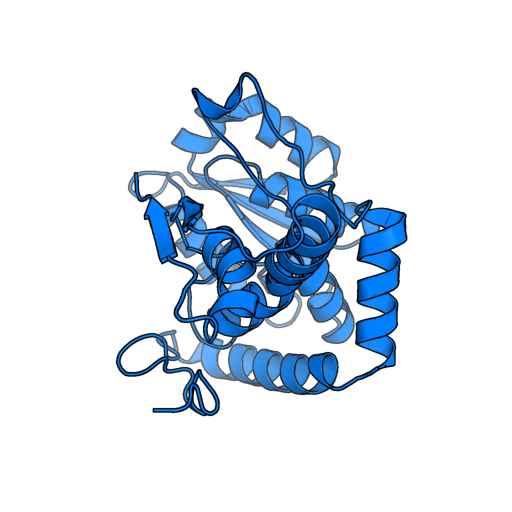720 -6.762 -0.632 1.00 85.12 190 VAL A N 1
ATOM 1444 C CA . VAL A 1 190 ? -2.015 -5.378 -0.252 1.00 85.12 190 VAL A CA 1
ATOM 1445 C C . VAL A 1 190 ? -3.034 -5.335 0.887 1.00 85.12 190 VAL A C 1
ATOM 1447 O O . VAL A 1 190 ? -2.824 -4.595 1.848 1.00 85.12 190 VAL A O 1
ATOM 1450 N N . ARG A 1 191 ? -4.102 -6.144 0.837 1.00 90.38 191 ARG A N 1
ATOM 1451 C CA . ARG A 1 191 ? -5.063 -6.274 1.947 1.00 90.38 191 ARG A CA 1
ATOM 1452 C C . ARG A 1 191 ? -4.359 -6.665 3.245 1.00 90.38 191 ARG A C 1
ATOM 1454 O O . ARG A 1 191 ? -4.598 -6.035 4.271 1.00 90.38 191 ARG A O 1
ATOM 1461 N N . ASP A 1 192 ? -3.506 -7.683 3.210 1.00 86.56 192 ASP A N 1
ATOM 1462 C CA . ASP A 1 192 ? -2.864 -8.219 4.414 1.00 86.56 192 ASP A CA 1
ATOM 1463 C C . ASP A 1 192 ? -1.903 -7.215 5.052 1.00 86.56 192 ASP A C 1
ATOM 1465 O O . ASP A 1 192 ? -1.906 -7.076 6.276 1.00 86.56 192 ASP A O 1
ATOM 1469 N N . PHE A 1 193 ? -1.174 -6.436 4.248 1.00 84.62 193 PHE A N 1
ATOM 1470 C CA . PHE A 1 193 ? -0.342 -5.343 4.756 1.00 84.62 193 PHE A CA 1
ATOM 1471 C C . PHE A 1 193 ? -1.151 -4.164 5.315 1.00 84.62 193 PHE A C 1
ATOM 1473 O O . PHE A 1 193 ? -0.691 -3.495 6.238 1.00 84.62 193 PHE A O 1
ATOM 1480 N N . HIS A 1 194 ? -2.374 -3.928 4.830 1.00 87.00 194 HIS A N 1
ATOM 1481 C CA . HIS A 1 194 ? -3.264 -2.907 5.399 1.00 87.00 194 HIS A CA 1
ATOM 1482 C C . HIS A 1 194 ? -4.125 -3.419 6.558 1.00 87.00 194 HIS A C 1
ATOM 1484 O O . HIS A 1 194 ? -4.693 -2.613 7.292 1.00 87.00 194 HIS A O 1
ATOM 1490 N N . ARG A 1 195 ? -4.208 -4.735 6.786 1.00 91.38 195 ARG A N 1
ATOM 1491 C CA . ARG A 1 195 ? -5.043 -5.340 7.840 1.00 91.38 195 ARG A CA 1
ATOM 1492 C C . ARG A 1 195 ? -4.768 -4.763 9.230 1.00 91.38 195 ARG A C 1
ATOM 1494 O O . ARG A 1 195 ? -5.667 -4.739 10.068 1.00 91.38 195 ARG A O 1
ATOM 1501 N N . VAL A 1 196 ? -3.546 -4.286 9.471 1.00 87.69 196 VAL A N 1
ATOM 1502 C CA . VAL A 1 196 ? -3.145 -3.632 10.724 1.00 87.69 196 VAL A CA 1
ATOM 1503 C C . VAL A 1 196 ? -4.060 -2.456 11.099 1.00 87.69 196 VAL A C 1
ATOM 1505 O O . VAL A 1 196 ? -4.340 -2.260 12.276 1.00 87.69 196 VAL A O 1
ATOM 1508 N N . ILE A 1 197 ? -4.620 -1.743 10.114 1.00 87.75 197 ILE A N 1
ATOM 1509 C CA . ILE A 1 197 ? -5.548 -0.623 10.332 1.00 87.75 197 ILE A CA 1
ATOM 1510 C C . ILE A 1 197 ? -6.797 -1.089 11.074 1.00 87.75 197 ILE A C 1
ATOM 1512 O O . ILE A 1 197 ? -7.133 -0.538 12.119 1.00 87.75 197 ILE A O 1
ATOM 1516 N N . GLY A 1 198 ? -7.467 -2.128 10.571 1.00 92.12 198 GLY A N 1
ATOM 1517 C CA . GLY A 1 198 ? -8.651 -2.664 11.230 1.00 92.12 198 GLY A CA 1
ATOM 1518 C C . GLY A 1 198 ? -8.331 -3.335 12.567 1.00 92.12 198 GLY A C 1
ATOM 1519 O O . GLY A 1 198 ? -9.152 -3.281 13.476 1.00 92.12 198 GLY A O 1
ATOM 1520 N N . VAL A 1 199 ? -7.145 -3.943 12.718 1.00 93.56 199 VAL A N 1
ATOM 1521 C CA . VAL A 1 199 ? -6.729 -4.593 13.976 1.00 93.56 199 VAL A CA 1
ATOM 1522 C C . VAL A 1 199 ? -6.582 -3.548 15.075 1.00 93.56 199 VAL A C 1
ATOM 1524 O O . VAL A 1 199 ? -7.167 -3.700 16.146 1.00 93.56 199 VAL A O 1
ATOM 1527 N N . GLU A 1 200 ? -5.866 -2.464 14.784 1.00 91.81 200 GLU A N 1
ATOM 1528 C CA . GLU A 1 200 ? -5.692 -1.353 15.715 1.00 91.81 200 GLU A CA 1
ATOM 1529 C C . GLU A 1 200 ? -7.014 -0.643 15.995 1.00 91.81 200 GLU A C 1
ATOM 1531 O O . GLU A 1 200 ? -7.344 -0.426 17.157 1.00 91.81 200 GLU A O 1
ATOM 1536 N N . ALA A 1 201 ? -7.810 -0.346 14.962 1.00 92.12 201 ALA A N 1
ATOM 1537 C CA . ALA A 1 201 ? -9.107 0.303 15.133 1.00 92.12 201 ALA A CA 1
ATOM 1538 C C . ALA A 1 201 ? -10.045 -0.529 16.020 1.00 92.12 201 ALA A C 1
ATOM 1540 O O . ALA A 1 201 ? -10.705 0.023 16.900 1.00 92.12 201 ALA A O 1
ATOM 1541 N N . ARG A 1 202 ? -10.074 -1.857 15.830 1.00 95.19 202 ARG A N 1
ATOM 1542 C CA . ARG A 1 202 ? -10.871 -2.787 16.643 1.00 95.19 202 ARG A CA 1
ATOM 1543 C C . ARG A 1 202 ? -10.416 -2.797 18.094 1.00 95.19 202 ARG A C 1
ATOM 1545 O O . ARG A 1 202 ? -11.254 -2.747 18.987 1.00 95.19 202 ARG A O 1
ATOM 1552 N N . GLN A 1 203 ? -9.109 -2.852 18.336 1.00 94.94 203 GLN A N 1
ATOM 1553 C CA . GLN A 1 203 ? -8.577 -2.800 19.693 1.00 94.94 203 GLN A CA 1
ATOM 1554 C C . GLN A 1 203 ? -8.911 -1.460 20.364 1.00 94.94 203 GLN A C 1
ATOM 1556 O O . GLN A 1 203 ? -9.493 -1.434 21.445 1.00 94.94 203 GLN A O 1
ATOM 1561 N N . GLN A 1 204 ? -8.629 -0.349 19.687 1.00 92.12 204 GLN A N 1
ATOM 1562 C CA . GLN A 1 204 ? -8.806 0.995 20.231 1.00 92.12 204 GLN A CA 1
ATOM 1563 C C . GLN A 1 204 ? -10.278 1.351 20.483 1.00 92.12 204 GLN A C 1
ATOM 1565 O O . GLN A 1 204 ? -10.575 2.008 21.477 1.00 92.12 204 GLN A O 1
ATOM 1570 N N . VAL A 1 205 ? -11.214 0.942 19.616 1.00 90.94 205 VAL A N 1
ATOM 1571 C CA . VAL A 1 205 ? -12.649 1.220 19.824 1.00 90.94 205 VAL A CA 1
ATOM 1572 C C . VAL A 1 205 ? -13.217 0.404 20.983 1.00 90.94 205 VAL A C 1
ATOM 1574 O O . VAL A 1 205 ? -13.984 0.939 21.776 1.00 90.94 205 VAL A O 1
ATOM 1577 N N . LEU A 1 206 ? -12.785 -0.851 21.149 1.00 93.75 206 LEU A N 1
ATOM 1578 C CA . LEU A 1 206 ? -13.179 -1.669 22.297 1.00 93.75 206 LEU A CA 1
ATOM 1579 C C . LEU A 1 206 ? -12.643 -1.085 23.609 1.00 93.75 206 LEU A C 1
ATOM 1581 O O . LEU A 1 206 ? -13.382 -1.025 24.587 1.00 93.75 206 LEU A O 1
ATOM 1585 N N . GLU A 1 207 ? -11.394 -0.616 23.620 1.00 94.19 207 GLU A N 1
ATOM 1586 C CA . GLU A 1 207 ? -10.787 0.035 24.787 1.00 94.19 207 GLU A CA 1
ATOM 1587 C C . GLU A 1 207 ? -11.486 1.353 25.160 1.00 94.19 207 GLU A C 1
ATOM 1589 O O . GLU A 1 207 ? -11.635 1.649 26.345 1.00 94.19 207 GLU A O 1
ATOM 1594 N N . LYS A 1 208 ? -11.923 2.148 24.173 1.00 86.75 208 LYS A N 1
ATOM 1595 C CA . LYS A 1 208 ? -12.519 3.476 24.404 1.00 86.75 208 LYS A CA 1
ATOM 1596 C C . LYS A 1 208 ? -14.022 3.455 24.658 1.00 86.75 208 LYS A C 1
ATOM 1598 O O . LYS A 1 208 ? -14.502 4.193 25.510 1.00 86.75 208 LYS A O 1
ATOM 1603 N N . GLU A 1 209 ? -14.752 2.626 23.921 1.00 87.94 209 GLU A N 1
ATOM 1604 C CA . GLU A 1 209 ? -16.220 2.641 23.886 1.00 87.94 209 GLU A CA 1
ATOM 1605 C C . GLU A 1 209 ? -16.841 1.394 24.532 1.00 87.94 209 GLU A C 1
ATOM 1607 O O . GLU A 1 209 ? -18.059 1.319 24.691 1.00 87.94 209 GLU A O 1
ATOM 1612 N N . GLY A 1 210 ? -16.034 0.380 24.878 1.00 93.94 210 GLY A N 1
ATOM 1613 C CA . GLY A 1 210 ? -16.513 -0.876 25.468 1.00 93.94 210 GLY A CA 1
ATOM 1614 C C . GLY A 1 210 ? -17.381 -1.722 24.528 1.00 93.94 210 GLY A C 1
ATOM 1615 O O . GLY A 1 210 ? -18.017 -2.679 24.969 1.00 93.94 210 GLY A O 1
ATOM 1616 N N . ARG A 1 211 ? -17.439 -1.370 23.239 1.00 92.19 211 ARG A N 1
ATOM 1617 C CA . ARG A 1 211 ? -18.281 -2.006 22.218 1.00 92.19 211 ARG A CA 1
ATOM 1618 C C . ARG A 1 211 ? -17.666 -1.876 20.826 1.00 92.19 211 ARG A C 1
ATOM 1620 O O . ARG A 1 211 ? -16.805 -1.033 20.591 1.00 92.19 211 ARG A O 1
ATOM 1627 N N . LEU A 1 212 ? -18.138 -2.703 19.896 1.00 95.44 212 LEU A N 1
ATOM 1628 C CA . LEU A 1 212 ? -17.810 -2.575 18.474 1.00 95.44 212 LEU A CA 1
ATOM 1629 C C . LEU A 1 212 ? -18.534 -1.367 17.842 1.00 95.44 212 LEU A C 1
ATOM 1631 O O . LEU A 1 212 ? -19.586 -0.953 18.343 1.00 95.44 212 LEU A O 1
ATOM 1635 N N . PRO A 1 213 ? -17.998 -0.799 16.745 1.00 90.38 213 PRO A N 1
ATOM 1636 C CA . PRO A 1 213 ? -18.634 0.309 16.042 1.00 90.38 213 PRO A CA 1
ATOM 1637 C C . PRO A 1 213 ? -19.889 -0.155 15.293 1.00 90.38 213 PRO A C 1
ATOM 1639 O O . PRO A 1 213 ? -19.935 -1.259 14.761 1.00 90.38 213 PRO A O 1
ATOM 1642 N N . ASP A 1 214 ? -20.890 0.717 15.179 1.00 84.81 214 ASP A N 1
ATOM 1643 C CA . ASP A 1 214 ? -22.122 0.417 14.429 1.00 84.81 214 ASP A CA 1
ATOM 1644 C C . ASP A 1 214 ? -21.916 0.464 12.901 1.00 84.81 214 ASP A C 1
ATOM 1646 O O . ASP A 1 214 ? -22.704 -0.095 12.126 1.00 84.81 214 ASP A O 1
ATOM 1650 N N . LEU A 1 215 ? -20.893 1.203 12.458 1.00 87.00 215 LEU A N 1
ATOM 1651 C CA . LEU A 1 215 ? -20.574 1.454 11.058 1.00 87.00 215 LEU A CA 1
ATOM 1652 C C . LEU A 1 215 ? -19.083 1.783 10.889 1.00 87.00 215 LEU A C 1
ATOM 1654 O O . LEU A 1 215 ? -18.548 2.644 11.584 1.00 87.00 215 LEU A O 1
ATOM 1658 N N . LEU A 1 216 ? -18.448 1.155 9.905 1.00 91.94 216 LEU A N 1
ATOM 1659 C CA . LEU A 1 216 ? -17.144 1.526 9.364 1.00 91.94 216 LEU A CA 1
ATOM 1660 C C . LEU A 1 216 ? -17.337 2.181 7.995 1.00 91.94 216 LEU A C 1
ATOM 1662 O O . LEU A 1 216 ? -18.083 1.667 7.160 1.00 91.94 216 LEU A O 1
ATOM 1666 N N . VAL A 1 217 ? -16.646 3.293 7.751 1.00 85.19 217 VAL A N 1
ATOM 1667 C CA . VAL A 1 217 ? -16.690 4.014 6.471 1.00 85.19 217 VAL A CA 1
ATOM 1668 C C . VAL A 1 217 ? -15.272 4.219 5.962 1.00 85.19 217 VAL A C 1
ATOM 1670 O O . VAL A 1 217 ? -14.397 4.632 6.721 1.00 85.19 217 VAL A O 1
ATOM 1673 N N . ALA A 1 218 ? -15.051 3.942 4.681 1.00 86.69 218 ALA A N 1
ATOM 1674 C CA . ALA A 1 218 ? -13.761 4.116 4.026 1.00 86.69 218 ALA A CA 1
ATOM 1675 C C . ALA A 1 218 ? -13.952 4.512 2.556 1.00 86.69 218 ALA A C 1
ATOM 1677 O O . ALA A 1 218 ? -14.920 4.096 1.918 1.00 86.69 218 ALA A O 1
ATOM 1678 N N . CYS A 1 219 ? -13.046 5.318 2.001 1.00 80.69 219 CYS A N 1
ATOM 1679 C CA . CYS A 1 219 ? -13.111 5.684 0.587 1.00 80.69 219 CYS A CA 1
ATOM 1680 C C . CYS A 1 219 ? -12.595 4.543 -0.304 1.00 80.69 219 CYS A C 1
ATOM 1682 O O . CYS A 1 219 ? -11.659 3.821 0.046 1.00 80.69 219 CYS A O 1
ATOM 1684 N N . VAL A 1 220 ? -13.186 4.385 -1.485 1.00 84.12 220 VAL A N 1
ATOM 1685 C CA . VAL A 1 220 ? -12.896 3.291 -2.415 1.00 84.12 220 VAL A CA 1
ATOM 1686 C C . VAL A 1 220 ? -12.458 3.871 -3.754 1.00 84.12 220 VAL A C 1
ATOM 1688 O O . VAL A 1 220 ? -13.262 4.177 -4.622 1.00 84.12 220 VAL A O 1
ATOM 1691 N N . GLY A 1 221 ? -11.141 4.031 -3.896 1.00 80.50 221 GLY A N 1
ATOM 1692 C CA . GLY A 1 221 ? -10.486 4.087 -5.204 1.00 80.50 221 GLY A CA 1
ATOM 1693 C C . GLY A 1 221 ? -10.159 2.664 -5.657 1.00 80.50 221 GLY A C 1
ATOM 1694 O O . GLY A 1 221 ? -11.023 1.932 -6.118 1.00 80.50 221 GLY A O 1
ATOM 1695 N N . GLY A 1 222 ? -8.917 2.230 -5.430 1.00 74.81 222 GLY A N 1
ATOM 1696 C CA . GLY A 1 222 ? -8.521 0.825 -5.604 1.00 74.81 222 GLY A CA 1
ATOM 1697 C C . GLY A 1 222 ? -8.819 -0.094 -4.407 1.00 74.81 222 GLY A C 1
ATOM 1698 O O . GLY A 1 222 ? -8.553 -1.288 -4.475 1.00 74.81 222 GLY A O 1
ATOM 1699 N N . GLY A 1 223 ? -9.343 0.452 -3.302 1.00 84.81 223 GLY A N 1
ATOM 1700 C CA . GLY A 1 223 ? -9.895 -0.316 -2.178 1.00 84.81 223 GLY A CA 1
ATOM 1701 C C . GLY A 1 223 ? -8.931 -0.760 -1.067 1.00 84.81 223 GLY A C 1
ATOM 1702 O O . GLY A 1 223 ? -9.387 -1.403 -0.126 1.00 84.81 223 GLY A O 1
ATOM 1703 N N . SER A 1 224 ? -7.634 -0.424 -1.108 1.00 82.44 224 SER A N 1
ATOM 1704 C CA . SER A 1 224 ? -6.657 -0.887 -0.094 1.00 82.44 224 SER A CA 1
ATOM 1705 C C . SER A 1 224 ? -6.974 -0.462 1.345 1.00 82.44 224 SER A C 1
ATOM 1707 O O . SER A 1 224 ? -7.025 -1.323 2.223 1.00 82.44 224 SER A O 1
ATOM 1709 N N . ASN A 1 225 ? -7.239 0.830 1.573 1.00 84.56 225 ASN A N 1
ATOM 1710 C CA . ASN A 1 225 ? -7.582 1.370 2.897 1.00 84.56 225 ASN A CA 1
ATOM 1711 C C . ASN A 1 225 ? -8.858 0.722 3.458 1.00 84.56 225 ASN A C 1
ATOM 1713 O O . ASN A 1 225 ? -8.887 0.226 4.585 1.00 84.56 225 ASN A O 1
ATOM 1717 N N . ALA A 1 226 ? -9.891 0.638 2.613 1.00 89.00 226 ALA A N 1
ATOM 1718 C CA . ALA A 1 226 ? -11.179 0.062 2.960 1.00 89.00 226 ALA A CA 1
ATOM 1719 C C . ALA A 1 226 ? -11.037 -1.415 3.337 1.00 89.00 226 ALA A C 1
ATOM 1721 O O . ALA A 1 226 ? -11.491 -1.829 4.398 1.00 89.00 226 ALA A O 1
ATOM 1722 N N . MET A 1 227 ? -10.326 -2.202 2.525 1.00 90.31 227 MET A N 1
ATOM 1723 C CA . MET A 1 227 ? -10.069 -3.611 2.820 1.00 90.31 227 MET A CA 1
ATOM 1724 C C . MET A 1 227 ? -9.240 -3.802 4.094 1.00 90.31 227 MET A C 1
ATOM 1726 O O . MET A 1 227 ? -9.532 -4.712 4.868 1.00 90.31 227 MET A O 1
ATOM 1730 N N . GLY A 1 228 ? -8.245 -2.946 4.341 1.00 89.94 228 GLY A N 1
ATOM 1731 C CA . GLY A 1 228 ? -7.456 -2.966 5.573 1.00 89.94 228 GLY A CA 1
ATOM 1732 C C . GLY A 1 228 ? -8.285 -2.710 6.830 1.00 89.94 228 GLY A C 1
ATOM 1733 O O . GLY A 1 228 ? -8.131 -3.424 7.824 1.00 89.94 228 GLY A O 1
ATOM 1734 N N . LEU A 1 229 ? -9.190 -1.728 6.772 1.00 93.44 229 LEU A N 1
ATOM 1735 C CA . LEU A 1 229 ? -10.109 -1.392 7.860 1.00 93.44 229 LEU A CA 1
ATOM 1736 C C . LEU A 1 229 ? -11.169 -2.478 8.075 1.00 93.44 229 LEU A C 1
ATOM 1738 O O . LEU A 1 229 ? -11.402 -2.883 9.208 1.00 93.44 229 LEU A O 1
ATOM 1742 N N . PHE A 1 230 ? -11.810 -2.947 7.005 1.00 95.12 230 PHE A N 1
ATOM 1743 C CA . PHE A 1 230 ? -12.957 -3.856 7.073 1.00 95.12 230 PHE A CA 1
ATOM 1744 C C . PHE A 1 230 ? -12.569 -5.289 7.434 1.00 95.12 230 PHE A C 1
ATOM 1746 O O . PHE A 1 230 ? -13.324 -5.972 8.123 1.00 95.12 230 PHE A O 1
ATOM 1753 N N . HIS A 1 231 ? -11.397 -5.761 6.997 1.00 94.06 231 HIS A N 1
ATOM 1754 C CA . HIS A 1 231 ? -11.035 -7.176 7.088 1.00 94.06 231 HIS A CA 1
ATOM 1755 C C . HIS A 1 231 ? -11.160 -7.775 8.506 1.00 94.06 231 HIS A C 1
ATOM 1757 O O . HIS A 1 231 ? -11.731 -8.859 8.638 1.00 94.06 231 HIS A O 1
ATOM 1763 N N . PRO A 1 232 ? -10.701 -7.110 9.583 1.00 94.88 232 PRO A N 1
ATOM 1764 C CA . PRO A 1 232 ? -10.830 -7.633 10.948 1.00 94.88 232 PRO A CA 1
ATOM 1765 C C . PRO A 1 232 ? -12.260 -7.664 11.509 1.00 94.88 232 PRO A C 1
ATOM 1767 O O . PRO A 1 232 ? -12.460 -8.285 12.550 1.00 94.88 232 PRO A O 1
ATOM 1770 N N . PHE A 1 233 ? -13.230 -7.040 10.831 1.00 95.06 233 PHE A N 1
ATOM 1771 C CA . PHE A 1 233 ? -14.639 -6.963 11.234 1.00 95.06 233 PHE A CA 1
ATOM 1772 C C . PHE A 1 233 ? -15.573 -7.808 10.350 1.00 95.06 233 PHE A C 1
ATOM 1774 O O . PHE A 1 233 ? -16.778 -7.827 10.574 1.00 95.06 233 PHE A O 1
ATOM 1781 N N . LEU A 1 234 ? -15.053 -8.538 9.352 1.00 92.31 234 LEU A N 1
ATOM 1782 C CA . LEU A 1 234 ? -15.874 -9.279 8.377 1.00 92.31 234 LEU A CA 1
ATOM 1783 C C . LEU A 1 234 ? -16.816 -10.326 8.990 1.00 92.31 234 LEU A C 1
ATOM 1785 O O . LEU A 1 234 ? -17.828 -10.659 8.380 1.00 92.31 234 LEU A O 1
ATOM 1789 N N . ASN A 1 235 ? -16.475 -10.855 10.166 1.00 91.38 235 ASN A N 1
ATOM 1790 C CA . ASN A 1 235 ? -17.292 -11.840 10.879 1.00 91.38 235 ASN A CA 1
ATOM 1791 C C . ASN A 1 235 ? -18.197 -11.207 11.954 1.00 91.38 235 ASN A C 1
ATOM 1793 O O . ASN A 1 235 ? -18.933 -11.931 12.619 1.00 91.38 235 ASN A O 1
ATOM 1797 N N . ASP A 1 236 ? -18.134 -9.888 12.153 1.00 93.56 236 ASP A N 1
ATOM 1798 C CA . ASP A 1 236 ? -18.925 -9.175 13.153 1.00 93.56 236 ASP A CA 1
ATOM 1799 C C . ASP A 1 236 ? -20.237 -8.678 12.501 1.00 93.56 236 ASP A C 1
ATOM 1801 O O . ASP A 1 236 ? -20.305 -7.563 11.989 1.00 93.56 236 ASP 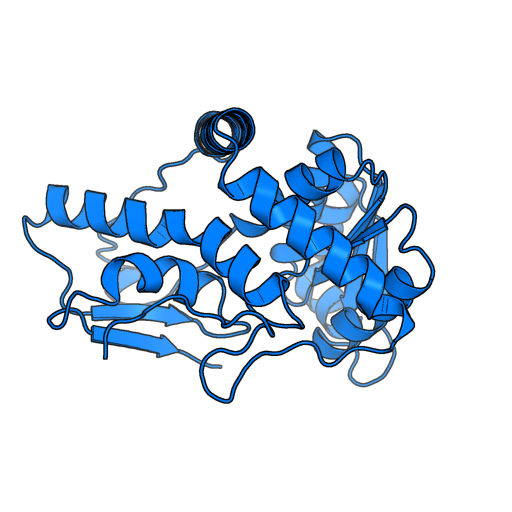A O 1
ATOM 1805 N N . GLU A 1 237 ? -21.299 -9.499 12.514 1.00 91.88 237 GLU A N 1
ATOM 1806 C CA . GLU A 1 237 ? -22.581 -9.210 11.825 1.00 91.88 237 GLU A CA 1
ATOM 1807 C C . GLU A 1 237 ? -23.248 -7.886 12.249 1.00 91.88 237 GLU A C 1
ATOM 1809 O O . GLU A 1 237 ? -24.023 -7.302 11.490 1.00 91.88 237 GLU A O 1
ATOM 1814 N N . SER A 1 238 ? -22.945 -7.390 13.452 1.00 92.00 238 SER A N 1
ATOM 1815 C CA . SER A 1 238 ? -23.453 -6.112 13.963 1.00 92.00 238 SER A CA 1
ATOM 1816 C C . SER A 1 238 ? -22.758 -4.883 13.365 1.00 92.00 238 SER A C 1
ATOM 1818 O O . SER A 1 238 ? -23.258 -3.771 13.526 1.00 92.00 238 SER A O 1
ATOM 1820 N N . VAL A 1 239 ? -21.605 -5.051 12.712 1.00 95.69 239 VAL A N 1
ATOM 1821 C CA . VAL A 1 239 ? -20.781 -3.953 12.195 1.00 95.69 239 VAL A CA 1
ATOM 1822 C C . VAL A 1 239 ? -21.089 -3.745 10.718 1.00 95.69 239 VAL A C 1
ATOM 1824 O O . VAL A 1 239 ? -20.711 -4.539 9.857 1.00 95.69 239 VAL A O 1
ATOM 1827 N N . ARG A 1 240 ? -21.765 -2.640 10.390 1.00 91.25 240 ARG A N 1
ATOM 1828 C CA . ARG A 1 240 ? -21.993 -2.269 8.987 1.00 91.25 240 ARG A CA 1
ATOM 1829 C C . ARG A 1 240 ? -20.703 -1.730 8.371 1.00 91.25 240 ARG A C 1
ATOM 1831 O O . ARG A 1 240 ? -19.905 -1.094 9.052 1.00 91.25 240 ARG A O 1
ATOM 1838 N N . MET A 1 241 ? -20.514 -1.931 7.072 1.00 95.38 241 MET A N 1
ATOM 1839 C CA . MET A 1 241 ? -19.343 -1.452 6.331 1.00 95.38 241 MET A CA 1
ATOM 1840 C C . MET A 1 241 ? -19.806 -0.728 5.066 1.00 95.38 241 MET A C 1
ATOM 1842 O O . MET A 1 241 ? -20.586 -1.280 4.293 1.00 95.38 241 MET A O 1
ATOM 1846 N N . VAL A 1 242 ? -19.352 0.512 4.867 1.00 90.12 242 VAL A N 1
ATOM 1847 C CA . VAL A 1 242 ? -19.686 1.347 3.703 1.00 90.12 242 VAL A CA 1
ATOM 1848 C C . VAL A 1 242 ? -18.408 1.802 3.008 1.00 90.12 242 VAL A C 1
ATOM 1850 O O . VAL A 1 242 ? -17.597 2.534 3.576 1.00 90.12 242 VAL A O 1
ATOM 1853 N N . GLY A 1 243 ? -18.254 1.381 1.754 1.00 90.50 243 GLY A N 1
ATOM 1854 C CA . GLY A 1 243 ? -17.272 1.934 0.829 1.00 90.50 243 GLY A CA 1
ATOM 1855 C C . GLY A 1 243 ? -17.840 3.154 0.102 1.00 90.50 243 GLY A C 1
ATOM 1856 O O . GLY A 1 243 ? -18.972 3.103 -0.371 1.00 90.50 243 GLY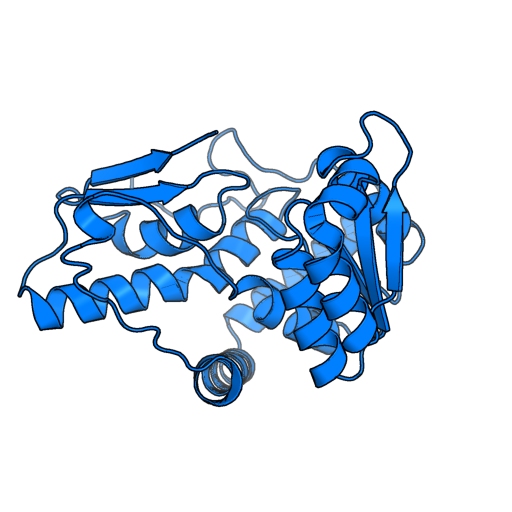 A O 1
ATOM 1857 N N . VAL A 1 244 ? -17.076 4.244 0.023 1.00 79.19 244 VAL A N 1
ATOM 1858 C CA . VAL A 1 244 ? -17.481 5.487 -0.658 1.00 79.19 244 VAL A CA 1
ATOM 1859 C C . VAL A 1 244 ? -16.620 5.705 -1.899 1.00 79.19 244 VAL A C 1
ATOM 1861 O O . VAL A 1 244 ? -15.428 5.987 -1.782 1.00 79.19 244 VAL A O 1
ATOM 1864 N N . GLU A 1 245 ? -17.222 5.568 -3.075 1.00 80.00 245 GLU A N 1
ATOM 1865 C CA . GLU A 1 245 ? -16.600 5.811 -4.386 1.00 80.00 245 GLU A CA 1
ATOM 1866 C C . GLU A 1 245 ? -16.700 7.304 -4.776 1.00 80.00 245 GLU A C 1
ATOM 1868 O O . GLU A 1 245 ? -17.457 8.052 -4.151 1.00 80.00 245 GLU A O 1
ATOM 1873 N N . ALA A 1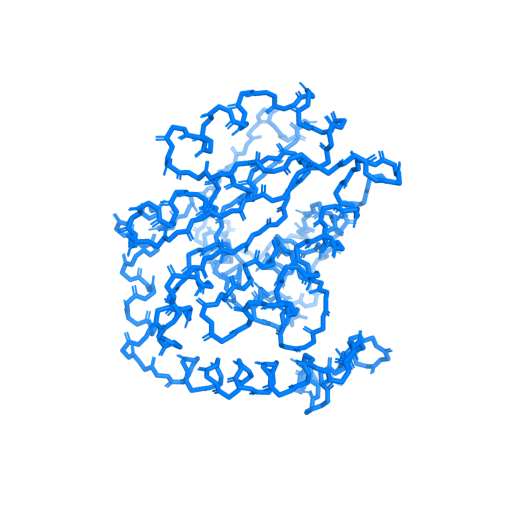 246 ? -15.913 7.748 -5.765 1.00 64.38 246 ALA A N 1
ATOM 1874 C CA . ALA A 1 246 ? -15.870 9.140 -6.241 1.00 64.38 246 ALA A CA 1
ATOM 1875 C C . ALA A 1 246 ? -16.818 9.405 -7.419 1.00 64.38 246 ALA A C 1
ATOM 1877 O O . ALA A 1 246 ? -16.923 8.520 -8.297 1.00 64.38 246 ALA A O 1
#

Sequence (246 aa):
MALAQLPDATGHFGKFGGMFVPETLIAPLQELTVAYDEARRDPAFQAQLDDLLHNYVGRPTPLYFAERWTEKLGGEINNALGQILLAKRLGKTRIIAETGAGQHGVATATVCARFGMECVVYMGAVDMERQALNVARMRLMGAEVRAVTAGQATLKEAVNEAMRDWVATVDHTHYILGSALGSHPFPMMVRDFHRVIGVEARQQVLEKEGRLPDLLVACVGGGSNAMGLFHPFLNDESVRMVGVEA